Protein AF-A0A2E9IXB0-F1 (afdb_monomer)

Mean predicted aligned error: 8.77 Å

Structure (mmCIF, N/CA/C/O backbone):
data_AF-A0A2E9IXB0-F1
#
_entry.id   AF-A0A2E9IXB0-F1
#
loop_
_atom_site.group_PDB
_atom_site.id
_atom_site.type_symbol
_atom_site.label_atom_id
_atom_site.label_alt_id
_atom_site.label_comp_id
_atom_site.label_asym_id
_atom_site.label_entity_id
_atom_site.label_seq_id
_atom_site.pdbx_PDB_ins_code
_atom_site.Cartn_x
_atom_site.Cartn_y
_atom_site.Cartn_z
_atom_site.occupancy
_atom_site.B_iso_or_equiv
_atom_site.auth_seq_id
_atom_site.auth_comp_id
_atom_site.auth_asym_id
_atom_site.auth_atom_id
_atom_site.pdbx_PDB_model_num
ATOM 1 N N . MET A 1 1 ? -31.579 -1.731 18.930 1.00 52.66 1 MET A N 1
ATOM 2 C CA . MET A 1 1 ? -30.155 -1.972 19.254 1.00 52.66 1 MET A CA 1
ATOM 3 C C . MET A 1 1 ? -29.572 -3.039 18.331 1.00 52.66 1 MET A C 1
ATOM 5 O O . MET A 1 1 ? -28.476 -2.823 17.855 1.00 52.66 1 MET A O 1
ATOM 9 N N . SER A 1 2 ? -30.308 -4.107 17.981 1.00 57.62 2 SER A N 1
ATOM 10 C CA . SER A 1 2 ? -29.939 -5.050 16.902 1.00 57.62 2 SER A CA 1
ATOM 11 C C . SER A 1 2 ? -29.799 -4.387 15.524 1.00 57.62 2 SER A C 1
ATOM 13 O O . SER A 1 2 ? -28.812 -4.615 14.837 1.00 57.62 2 SER A O 1
ATOM 15 N N . ASP A 1 3 ? -30.737 -3.506 15.159 1.00 60.19 3 ASP A N 1
ATOM 16 C CA . ASP A 1 3 ? -30.838 -2.968 13.790 1.00 60.19 3 ASP A CA 1
ATOM 17 C C . ASP A 1 3 ? -29.665 -2.054 13.394 1.00 60.19 3 ASP A C 1
ATOM 19 O O . ASP A 1 3 ? -29.341 -1.918 12.216 1.00 60.19 3 ASP A O 1
ATOM 23 N N . THR A 1 4 ? -28.997 -1.427 14.369 1.00 62.12 4 THR A N 1
ATOM 24 C CA . THR A 1 4 ? -27.777 -0.649 14.118 1.00 62.12 4 THR A CA 1
ATOM 25 C C . THR A 1 4 ? -26.569 -1.560 13.924 1.00 62.12 4 THR A C 1
ATOM 27 O O . THR A 1 4 ? -25.752 -1.285 13.059 1.00 62.12 4 THR A O 1
ATOM 30 N N . PHE A 1 5 ? -26.458 -2.668 14.661 1.00 61.31 5 PHE A N 1
ATOM 31 C CA . PHE A 1 5 ? -25.356 -3.619 14.487 1.00 61.31 5 PHE A CA 1
ATOM 32 C C . PHE A 1 5 ? -25.424 -4.355 13.143 1.00 61.31 5 PHE A C 1
ATOM 34 O O . PHE A 1 5 ? -24.403 -4.446 12.469 1.00 61.31 5 PHE A O 1
ATOM 41 N N . GLU A 1 6 ? -26.609 -4.792 12.702 1.00 61.19 6 GLU A N 1
ATOM 42 C CA . GLU A 1 6 ? -26.777 -5.431 11.383 1.00 61.19 6 GLU A CA 1
ATOM 43 C C . GLU A 1 6 ? -26.435 -4.475 10.225 1.00 61.19 6 GLU A C 1
ATOM 45 O O . GLU A 1 6 ? -25.816 -4.872 9.231 1.00 61.19 6 GLU A O 1
ATOM 50 N N . SER A 1 7 ? -26.766 -3.182 10.355 1.00 62.91 7 SER A N 1
ATOM 51 C 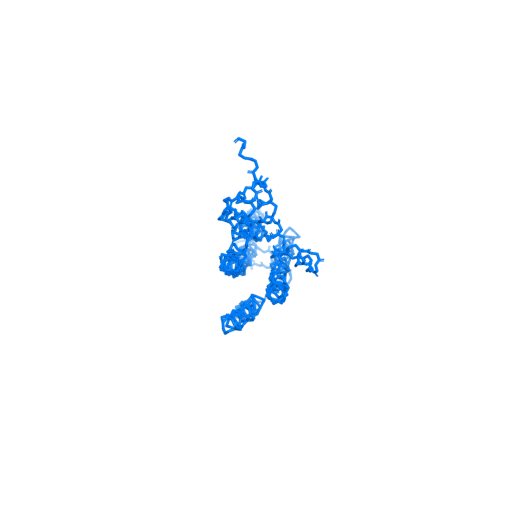CA . SER A 1 7 ? -26.379 -2.185 9.351 1.00 62.91 7 SER A CA 1
ATOM 52 C C . SER A 1 7 ? -24.861 -1.956 9.326 1.00 62.91 7 SER A C 1
ATOM 54 O O . SER A 1 7 ? -24.279 -1.844 8.242 1.00 62.91 7 SER A O 1
ATOM 56 N N . PHE A 1 8 ? -24.188 -1.995 10.480 1.00 63.00 8 PHE A N 1
ATOM 57 C CA . PHE A 1 8 ? -22.726 -1.923 10.558 1.00 63.00 8 PHE A CA 1
ATOM 58 C C . PHE A 1 8 ? -22.032 -3.165 9.995 1.00 63.00 8 PHE A C 1
ATOM 60 O O . PHE A 1 8 ? -21.060 -3.012 9.256 1.00 63.00 8 PHE A O 1
ATOM 67 N N . GLU A 1 9 ? -22.535 -4.370 10.272 1.00 62.41 9 GLU A N 1
ATOM 68 C CA . GLU A 1 9 ? -22.007 -5.621 9.711 1.00 62.41 9 GLU A CA 1
ATOM 69 C C . GLU A 1 9 ? -22.047 -5.597 8.180 1.00 62.41 9 GLU A C 1
ATOM 71 O O . GLU A 1 9 ? -21.017 -5.793 7.529 1.00 62.41 9 GLU A O 1
ATOM 76 N N . SER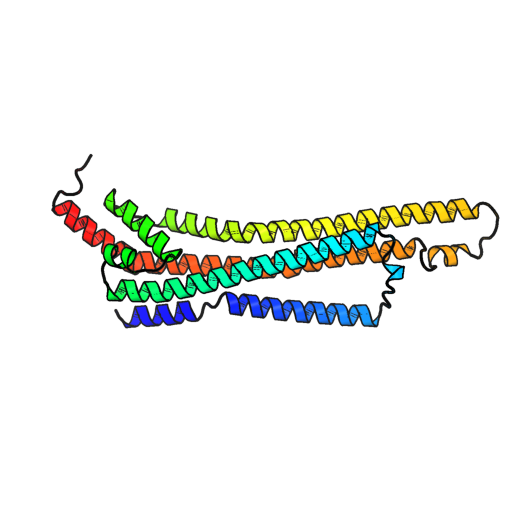 A 1 10 ? -23.197 -5.233 7.602 1.00 61.38 10 SER A N 1
ATOM 77 C CA . SER A 1 10 ? -23.336 -5.104 6.146 1.00 61.38 10 SER A CA 1
ATOM 78 C C . SER A 1 10 ? -22.401 -4.038 5.554 1.00 61.38 10 SER A C 1
ATOM 80 O O . SER A 1 10 ? -21.867 -4.200 4.452 1.00 61.38 10 SER A O 1
ATOM 82 N N . THR A 1 11 ? -22.136 -2.964 6.305 1.00 63.75 11 THR A N 1
ATOM 83 C CA . THR A 1 11 ? -21.230 -1.892 5.885 1.00 63.75 11 THR A CA 1
ATOM 84 C C . THR A 1 11 ? -19.775 -2.364 5.911 1.00 63.75 11 THR A C 1
ATOM 86 O O . THR A 1 11 ? -19.069 -2.164 4.922 1.00 63.75 11 THR A O 1
ATOM 89 N N . PHE A 1 12 ? -19.341 -3.057 6.968 1.00 64.12 12 PHE A N 1
ATOM 90 C CA . PHE A 1 12 ? -17.995 -3.631 7.087 1.00 64.12 12 PHE A CA 1
ATOM 91 C C . PHE A 1 12 ? -17.725 -4.686 6.004 1.00 64.12 12 PHE A C 1
ATOM 93 O O . PHE A 1 12 ? -16.679 -4.659 5.356 1.00 64.12 12 PHE A O 1
ATOM 100 N N . GLU A 1 13 ? -18.698 -5.558 5.734 1.00 61.16 13 GLU A N 1
ATOM 101 C CA . GLU A 1 13 ? -18.590 -6.620 4.727 1.00 61.16 13 GLU A CA 1
ATOM 102 C C . GLU A 1 13 ? -18.581 -6.067 3.286 1.00 61.16 13 GLU A C 1
ATOM 104 O O . GLU A 1 13 ? -17.907 -6.595 2.395 1.00 61.16 13 GLU A O 1
ATOM 109 N N . SER A 1 14 ? -19.243 -4.927 3.048 1.00 64.75 14 SER A N 1
ATOM 110 C CA . SER A 1 14 ? -19.174 -4.215 1.762 1.00 64.75 14 SER A CA 1
ATOM 111 C C . SER A 1 14 ? -17.797 -3.580 1.488 1.00 64.75 14 SER A C 1
ATOM 113 O O . SER A 1 14 ? -17.443 -3.297 0.334 1.00 64.75 14 SER A O 1
ATOM 115 N N . ILE A 1 15 ? -16.975 -3.387 2.526 1.00 63.53 15 ILE A N 1
ATOM 116 C CA . ILE A 1 15 ? -15.634 -2.794 2.450 1.00 63.53 15 ILE A CA 1
ATOM 117 C C . ILE A 1 15 ? -14.604 -3.901 2.195 1.00 63.53 15 ILE A C 1
ATOM 119 O O . ILE A 1 15 ? -13.623 -4.051 2.911 1.00 63.53 15 ILE A O 1
ATOM 123 N N . SER A 1 16 ? -14.769 -4.652 1.103 1.00 70.69 16 SER A N 1
ATOM 124 C CA . SER A 1 16 ? -13.681 -5.521 0.639 1.00 70.69 16 SER A CA 1
ATOM 125 C C . SER A 1 16 ? -12.594 -4.671 -0.024 1.00 70.69 16 SER A C 1
ATOM 127 O O . SER A 1 16 ? -12.599 -4.402 -1.237 1.00 70.69 16 SER A O 1
ATOM 129 N N . GLY A 1 17 ? -11.664 -4.181 0.798 1.00 79.44 17 GLY A N 1
ATOM 130 C CA . GLY A 1 17 ? -10.497 -3.427 0.354 1.00 79.44 17 GLY A CA 1
ATOM 131 C C . GLY A 1 17 ? -9.696 -4.206 -0.689 1.00 79.44 17 GLY A C 1
ATOM 132 O O . GLY A 1 17 ? -9.237 -3.628 -1.682 1.00 79.44 17 GLY A O 1
ATOM 133 N N . TYR A 1 18 ? -9.653 -5.532 -0.537 1.00 87.38 18 TYR A N 1
ATOM 134 C CA . TYR A 1 18 ? -9.049 -6.448 -1.493 1.00 87.38 18 TYR A CA 1
ATOM 135 C C . TYR A 1 18 ? -9.730 -6.418 -2.867 1.00 87.38 18 TYR A C 1
ATOM 137 O O . TYR A 1 18 ? -9.052 -6.338 -3.892 1.00 87.38 18 TYR A O 1
ATOM 145 N N . LYS A 1 19 ? -11.069 -6.439 -2.929 1.00 88.06 19 LYS A N 1
ATOM 146 C CA . LYS A 1 19 ? -11.804 -6.447 -4.207 1.00 88.06 19 LYS A CA 1
ATOM 147 C C . LYS A 1 19 ? -11.558 -5.161 -4.990 1.00 88.06 19 LYS A C 1
ATOM 149 O O . LYS A 1 19 ? -11.352 -5.215 -6.201 1.00 88.06 19 LYS A O 1
ATOM 154 N N . ARG A 1 20 ? -11.528 -4.013 -4.303 1.00 88.50 20 ARG A N 1
ATOM 155 C CA . ARG A 1 20 ? -11.181 -2.721 -4.918 1.00 88.50 20 ARG A CA 1
ATOM 156 C C . ARG A 1 20 ? -9.747 -2.704 -5.430 1.00 88.50 20 ARG A C 1
ATOM 158 O O . ARG A 1 20 ? -9.536 -2.323 -6.579 1.00 88.50 20 ARG A O 1
ATOM 165 N N . TRP A 1 21 ? -8.790 -3.147 -4.616 1.00 93.31 21 TRP A N 1
ATOM 166 C CA . TRP A 1 21 ? -7.389 -3.249 -5.027 1.00 93.31 21 TRP A CA 1
ATOM 167 C C . TRP A 1 21 ? -7.235 -4.160 -6.253 1.00 93.31 21 TRP A C 1
ATOM 169 O O . TRP A 1 21 ? -6.636 -3.761 -7.248 1.00 93.31 21 TRP A O 1
ATOM 179 N N . ARG A 1 22 ? -7.872 -5.338 -6.237 1.00 93.75 22 ARG A N 1
ATOM 180 C CA . ARG A 1 22 ? -7.850 -6.308 -7.339 1.00 93.75 22 ARG A CA 1
ATOM 181 C C . ARG A 1 22 ? -8.449 -5.734 -8.618 1.00 93.75 22 ARG A C 1
ATOM 183 O O . ARG A 1 22 ? -7.874 -5.912 -9.685 1.00 93.75 22 ARG A O 1
ATOM 190 N N . ASN A 1 23 ? -9.582 -5.040 -8.526 1.00 93.00 23 ASN A N 1
ATOM 191 C CA . ASN A 1 23 ? -10.208 -4.411 -9.688 1.00 93.00 23 ASN A CA 1
ATOM 192 C C . ASN 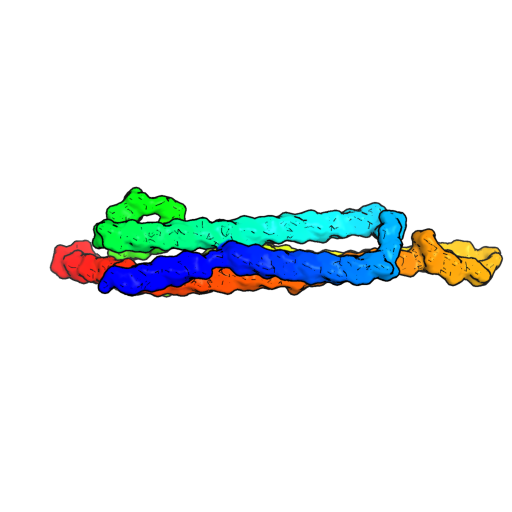A 1 23 ? -9.292 -3.347 -10.306 1.00 93.00 23 ASN A C 1
ATOM 194 O O . ASN A 1 23 ? -9.138 -3.318 -11.523 1.00 93.00 23 ASN A O 1
ATOM 198 N N . TRP A 1 24 ? -8.644 -2.514 -9.488 1.00 94.06 24 TRP A N 1
ATOM 199 C CA . TRP A 1 24 ? -7.658 -1.550 -9.981 1.00 94.06 24 TRP A CA 1
ATOM 200 C C . TRP A 1 24 ? -6.439 -2.231 -10.600 1.00 94.06 24 TRP A C 1
ATOM 202 O O . TRP A 1 24 ? -6.016 -1.836 -11.681 1.00 94.06 24 TRP A O 1
ATOM 212 N N . PHE A 1 25 ? -5.919 -3.287 -9.974 1.00 94.31 25 PHE A N 1
ATOM 213 C CA . PHE A 1 25 ? -4.806 -4.062 -10.514 1.00 94.31 25 PHE A CA 1
ATOM 214 C C . PHE A 1 25 ? -5.131 -4.684 -11.880 1.00 94.31 25 PHE A C 1
ATOM 216 O O . PHE A 1 25 ? -4.323 -4.585 -12.802 1.00 94.31 25 PHE A O 1
ATOM 223 N N . ILE A 1 26 ? -6.322 -5.271 -12.042 1.00 94.62 26 ILE A N 1
ATOM 224 C CA . ILE A 1 26 ? -6.779 -5.835 -13.321 1.00 94.62 26 ILE A CA 1
ATOM 225 C C . ILE A 1 26 ? -6.923 -4.728 -14.367 1.00 94.62 26 ILE A C 1
ATOM 227 O O . ILE A 1 26 ? -6.377 -4.859 -15.458 1.00 94.62 26 ILE A O 1
ATOM 231 N N . THR A 1 27 ? -7.600 -3.624 -14.036 1.00 94.88 27 THR A N 1
ATOM 232 C CA . THR A 1 27 ? -7.775 -2.487 -14.953 1.00 94.88 27 THR A CA 1
ATOM 233 C C . THR A 1 27 ? -6.430 -1.941 -15.426 1.00 94.88 27 THR A C 1
ATOM 235 O O . THR A 1 27 ? -6.233 -1.746 -16.622 1.00 94.88 27 THR A O 1
ATOM 238 N N . LEU A 1 28 ? -5.475 -1.753 -14.511 1.00 94.19 28 LEU A N 1
ATOM 239 C CA . LEU A 1 28 ? -4.130 -1.289 -14.847 1.00 94.19 28 LEU A CA 1
ATOM 240 C C . LEU A 1 28 ? -3.369 -2.309 -15.691 1.00 94.19 28 LEU A C 1
ATOM 242 O O . LEU A 1 28 ? -2.756 -1.925 -16.678 1.00 94.19 28 LEU A O 1
ATOM 246 N N . SER A 1 29 ? -3.461 -3.598 -15.365 1.00 92.19 29 SER A N 1
ATOM 247 C CA . SER A 1 29 ? -2.816 -4.659 -16.145 1.00 92.19 29 SER A CA 1
ATOM 248 C C . SER A 1 29 ? -3.354 -4.719 -17.574 1.00 92.19 29 SER A C 1
ATOM 250 O O . SER A 1 29 ? -2.574 -4.855 -18.510 1.00 92.19 29 SER A O 1
ATOM 252 N N . VAL A 1 30 ? -4.669 -4.559 -17.763 1.00 94.25 30 VAL A N 1
ATOM 253 C CA . VAL A 1 30 ? -5.298 -4.501 -19.092 1.00 94.25 30 VAL A CA 1
ATOM 254 C C . VAL A 1 30 ? -4.840 -3.261 -19.856 1.00 94.25 30 VAL A C 1
ATOM 256 O O . VAL A 1 30 ? -4.462 -3.378 -21.017 1.00 94.25 30 VAL A O 1
ATOM 259 N N . ILE A 1 31 ? -4.816 -2.087 -19.218 1.00 93.00 31 ILE A N 1
ATOM 260 C CA . ILE A 1 31 ? -4.331 -0.850 -19.849 1.00 93.00 31 ILE A CA 1
ATOM 261 C C . ILE A 1 31 ? -2.863 -0.998 -20.260 1.00 93.00 31 ILE A C 1
ATOM 263 O O . ILE A 1 31 ? -2.515 -0.698 -21.399 1.00 93.00 31 ILE A O 1
ATOM 267 N N . THR A 1 32 ? -2.005 -1.501 -19.370 1.00 89.56 32 THR A N 1
ATOM 268 C CA . THR A 1 32 ? -0.591 -1.750 -19.666 1.00 89.56 32 THR A CA 1
ATOM 269 C C . THR A 1 32 ? -0.427 -2.761 -20.793 1.00 89.56 32 THR A C 1
ATOM 271 O O . THR A 1 32 ? 0.372 -2.525 -21.692 1.00 89.56 32 THR A O 1
ATOM 274 N N . PHE A 1 33 ? -1.207 -3.843 -20.798 1.00 90.19 33 PHE A N 1
ATOM 275 C CA . PHE A 1 33 ? -1.181 -4.837 -21.867 1.00 90.19 33 PHE A CA 1
ATOM 276 C C . PHE A 1 33 ? -1.597 -4.240 -23.217 1.00 90.19 33 PHE A C 1
ATOM 278 O O . PHE A 1 33 ? -0.917 -4.468 -24.211 1.00 90.19 33 PHE A O 1
ATOM 285 N N . LEU A 1 34 ? -2.657 -3.427 -23.258 1.00 89.75 34 LEU A N 1
ATOM 286 C CA . LEU A 1 34 ? -3.102 -2.744 -24.478 1.00 89.75 34 LEU A CA 1
ATOM 287 C C . LEU A 1 34 ? -2.068 -1.735 -24.990 1.00 89.75 34 LEU A C 1
ATOM 289 O O . LEU A 1 34 ? -1.805 -1.693 -26.191 1.00 89.75 34 LEU A O 1
ATOM 293 N N . LEU A 1 35 ? -1.453 -0.958 -24.092 1.00 86.12 35 LEU A N 1
ATOM 294 C CA . LEU A 1 35 ? -0.355 -0.053 -24.444 1.00 86.12 35 LEU A CA 1
ATOM 295 C C . LEU A 1 35 ? 0.828 -0.827 -25.027 1.00 86.12 35 LEU A C 1
ATOM 297 O O . LEU A 1 35 ? 1.378 -0.431 -26.052 1.00 86.12 35 LEU A O 1
ATOM 301 N N . PHE A 1 36 ? 1.191 -1.947 -24.404 1.00 82.50 36 PHE A N 1
ATOM 302 C CA . PHE A 1 36 ? 2.291 -2.784 -24.863 1.00 82.50 36 PHE A CA 1
ATOM 303 C C . PHE A 1 36 ? 1.986 -3.420 -26.219 1.00 82.50 36 PHE A C 1
ATOM 305 O O . PHE A 1 36 ? 2.844 -3.409 -27.086 1.00 82.50 36 PHE A O 1
ATOM 312 N N . LEU A 1 37 ? 0.758 -3.899 -26.441 1.00 84.12 37 LEU A N 1
ATOM 313 C CA . LEU A 1 37 ? 0.321 -4.486 -27.711 1.00 84.12 37 LEU A CA 1
ATOM 314 C C . LEU A 1 37 ? 0.339 -3.447 -28.843 1.00 84.12 37 LEU A C 1
ATOM 316 O O . LEU A 1 37 ? 0.820 -3.738 -29.936 1.00 84.12 37 LEU A O 1
ATOM 320 N N . GLY A 1 38 ? -0.105 -2.216 -28.563 1.00 80.19 38 GLY A N 1
ATOM 321 C CA . GLY A 1 38 ? -0.002 -1.095 -29.498 1.00 80.19 38 GLY A CA 1
ATOM 322 C C . GLY A 1 38 ? 1.449 -0.761 -29.852 1.00 80.19 38 GLY A C 1
ATOM 323 O O . GLY A 1 38 ? 1.784 -0.690 -31.031 1.00 80.19 38 GLY A O 1
ATOM 324 N N . LEU A 1 39 ? 2.324 -0.638 -28.850 1.00 72.69 39 LEU A N 1
ATOM 325 C CA . LEU A 1 39 ? 3.747 -0.344 -29.058 1.00 72.69 39 LEU A CA 1
ATOM 326 C C . LEU A 1 39 ? 4.500 -1.492 -29.754 1.00 72.69 39 LEU A C 1
ATOM 328 O O . LEU A 1 39 ? 5.325 -1.241 -30.627 1.00 72.69 39 LEU A O 1
ATOM 332 N N . PHE A 1 40 ? 4.195 -2.751 -29.428 1.00 66.62 40 PHE A N 1
ATOM 333 C CA . PHE A 1 40 ? 4.826 -3.925 -30.047 1.00 66.62 40 PHE A CA 1
ATOM 334 C C . PHE A 1 40 ? 4.383 -4.148 -31.487 1.00 66.62 40 PHE A C 1
ATOM 336 O O . PHE A 1 40 ? 5.151 -4.686 -32.278 1.00 66.62 40 PHE A O 1
ATOM 343 N N . SER A 1 41 ? 3.175 -3.718 -31.860 1.00 66.31 41 SER A N 1
ATOM 344 C CA . SER A 1 41 ? 2.739 -3.797 -33.257 1.00 66.31 41 SER A CA 1
ATOM 345 C C . SER A 1 41 ? 3.595 -2.934 -34.196 1.00 66.31 41 SER A C 1
ATOM 347 O O . SER A 1 41 ? 3.689 -3.242 -35.381 1.00 66.31 41 SER A O 1
ATOM 349 N N . SER A 1 42 ? 4.252 -1.892 -33.669 1.00 60.69 42 SER A N 1
ATOM 350 C CA . SER A 1 42 ? 5.126 -0.997 -34.433 1.00 60.69 42 SER A CA 1
ATOM 351 C C . SER A 1 42 ? 6.623 -1.204 -34.185 1.00 60.69 42 SER A C 1
ATOM 353 O O . SER A 1 42 ? 7.426 -0.650 -34.931 1.00 60.69 42 SER A O 1
ATOM 355 N N . VAL A 1 43 ? 7.016 -1.962 -33.155 1.00 58.94 43 VAL A N 1
ATOM 356 C CA . VAL A 1 43 ? 8.421 -2.114 -32.747 1.00 58.94 43 VAL A CA 1
ATOM 357 C C . VAL A 1 43 ? 8.810 -3.589 -32.703 1.00 58.94 43 VAL A C 1
ATOM 359 O O . VAL A 1 43 ? 8.410 -4.331 -31.807 1.00 58.94 43 VAL A O 1
ATOM 362 N N . THR A 1 44 ? 9.663 -4.006 -33.635 1.00 56.66 44 THR A N 1
ATOM 363 C CA . THR A 1 44 ? 10.364 -5.292 -33.573 1.00 56.66 44 THR A CA 1
ATOM 364 C C . THR A 1 44 ? 11.499 -5.173 -32.552 1.00 56.66 44 THR A C 1
ATOM 366 O O . THR A 1 44 ? 12.623 -4.838 -32.907 1.00 56.66 44 THR A O 1
ATOM 369 N N . ILE A 1 45 ? 11.215 -5.379 -31.262 1.00 56.12 45 ILE A N 1
ATOM 370 C CA . ILE A 1 45 ? 12.272 -5.418 -30.238 1.00 56.12 45 ILE A CA 1
ATOM 371 C C . ILE A 1 45 ? 13.058 -6.716 -30.436 1.00 56.12 45 ILE A C 1
ATOM 373 O O . ILE A 1 45 ? 12.629 -7.783 -29.992 1.00 56.12 45 ILE A O 1
ATOM 377 N N . THR A 1 46 ? 14.191 -6.653 -31.132 1.00 52.72 46 THR A N 1
ATOM 378 C CA . THR A 1 46 ? 15.156 -7.753 -31.128 1.00 52.72 46 THR A CA 1
ATOM 379 C C . THR A 1 46 ? 15.913 -7.717 -29.802 1.00 52.72 46 THR A C 1
ATOM 381 O O . THR A 1 46 ? 16.224 -6.654 -29.272 1.00 52.72 46 THR A O 1
ATOM 384 N N . LEU A 1 47 ? 16.212 -8.884 -29.221 1.00 52.44 47 LEU A N 1
ATOM 385 C CA . LEU A 1 47 ? 16.983 -8.960 -27.969 1.00 52.44 47 LEU A CA 1
ATOM 386 C C . LEU A 1 47 ? 18.370 -8.294 -28.110 1.00 52.44 47 LEU A C 1
ATOM 388 O O . LEU A 1 47 ? 18.953 -7.860 -27.122 1.00 52.44 47 LEU A O 1
ATOM 392 N N . GLU A 1 48 ? 18.861 -8.193 -29.348 1.00 52.84 48 GLU A N 1
ATOM 393 C CA . GLU A 1 48 ? 20.100 -7.522 -29.746 1.00 52.84 48 GLU A CA 1
ATOM 394 C C . GLU A 1 48 ? 19.996 -5.985 -29.692 1.00 52.84 48 GLU A C 1
ATOM 396 O O . GLU A 1 48 ? 20.996 -5.319 -29.432 1.00 52.84 48 GLU A O 1
ATOM 401 N N . SER A 1 49 ? 18.793 -5.404 -29.826 1.00 53.34 49 SER A N 1
ATOM 402 C CA . SER A 1 49 ? 18.575 -3.950 -29.754 1.00 53.34 49 SER A CA 1
ATOM 403 C C . SER A 1 49 ? 18.531 -3.399 -28.323 1.00 53.34 49 SER A C 1
ATOM 405 O O . SER A 1 49 ? 18.489 -2.185 -28.131 1.00 53.34 49 SER A O 1
ATOM 407 N N . LEU A 1 50 ? 18.511 -4.261 -27.299 1.00 55.88 50 LEU A N 1
ATOM 408 C CA . LEU A 1 50 ? 18.430 -3.855 -25.887 1.00 55.88 50 LEU A CA 1
ATOM 409 C C . LEU A 1 50 ? 19.761 -3.332 -25.316 1.00 55.88 50 LEU A C 1
ATOM 411 O O . LEU A 1 50 ? 19.822 -2.979 -24.137 1.00 55.88 50 LEU A O 1
ATOM 415 N N . GLY A 1 51 ? 20.795 -3.209 -26.151 1.00 58.38 51 GLY A N 1
ATOM 416 C CA . GLY A 1 51 ? 22.094 -2.661 -25.774 1.00 58.38 51 GLY A CA 1
ATOM 417 C C . GLY A 1 51 ? 22.922 -3.615 -24.909 1.00 58.38 51 GLY A C 1
ATOM 418 O O . GLY A 1 51 ? 22.494 -4.709 -24.539 1.00 58.38 51 GLY A O 1
ATOM 419 N N . GLY A 1 52 ? 24.155 -3.204 -24.600 1.00 64.19 52 GLY A N 1
ATOM 420 C CA . GLY A 1 52 ? 25.110 -4.011 -23.835 1.00 64.19 52 GLY A CA 1
ATOM 421 C C . GLY A 1 52 ? 24.601 -4.464 -22.456 1.00 64.19 52 GLY A C 1
ATOM 422 O O . GLY A 1 52 ? 23.616 -3.955 -21.921 1.00 64.19 52 GLY A O 1
ATOM 423 N N . ALA A 1 53 ? 25.323 -5.403 -21.833 1.00 70.06 53 ALA A N 1
ATOM 424 C CA . ALA A 1 53 ? 24.949 -6.053 -20.566 1.00 70.06 53 ALA A CA 1
ATOM 425 C C . ALA A 1 53 ? 24.550 -5.090 -19.420 1.00 70.06 53 ALA A C 1
ATOM 427 O O . ALA A 1 53 ? 23.770 -5.459 -18.541 1.00 70.06 53 ALA A O 1
ATOM 428 N N . SER A 1 54 ? 25.048 -3.849 -19.434 1.00 70.56 54 SER A N 1
ATOM 429 C CA . SER A 1 54 ? 24.690 -2.798 -18.476 1.00 70.56 54 SER A CA 1
ATOM 430 C C . SER A 1 54 ? 23.220 -2.376 -18.564 1.00 70.56 54 SER A C 1
ATOM 432 O O . SER A 1 54 ? 22.573 -2.215 -17.532 1.00 70.56 54 SER A O 1
ATOM 434 N N . VAL A 1 55 ? 22.660 -2.243 -19.764 1.00 72.75 55 VAL A N 1
ATOM 435 C CA . VAL A 1 55 ? 21.276 -1.792 -19.970 1.00 72.75 55 VAL A CA 1
ATOM 436 C C . VAL A 1 55 ? 20.286 -2.882 -19.550 1.00 72.75 55 VAL A C 1
ATOM 438 O O . VAL A 1 55 ? 19.338 -2.618 -18.808 1.00 72.75 55 VAL A O 1
ATOM 441 N N . ILE A 1 56 ? 20.570 -4.134 -19.919 1.00 80.00 56 ILE A N 1
ATOM 442 C CA . ILE A 1 56 ? 19.787 -5.311 -19.507 1.00 80.00 56 ILE A CA 1
ATOM 443 C C . ILE A 1 56 ? 19.707 -5.404 -17.976 1.00 80.00 56 ILE A C 1
ATOM 445 O O . ILE A 1 56 ? 18.646 -5.704 -17.424 1.00 80.00 56 ILE A O 1
ATOM 449 N N . SER A 1 57 ? 20.802 -5.091 -17.274 1.00 83.69 57 SER A N 1
ATOM 450 C CA . SER A 1 57 ? 20.824 -5.110 -15.809 1.00 83.69 57 SER A CA 1
ATOM 451 C C . SER A 1 57 ? 19.847 -4.104 -15.183 1.00 83.69 57 SER A C 1
ATOM 453 O O . SER A 1 57 ? 19.171 -4.437 -14.211 1.00 83.69 57 SER A O 1
ATOM 455 N N . ILE A 1 58 ? 19.696 -2.909 -15.768 1.00 84.56 58 ILE A N 1
ATOM 456 C CA . ILE A 1 58 ? 18.789 -1.866 -15.264 1.00 84.56 58 ILE A CA 1
ATOM 457 C C . ILE A 1 58 ? 17.333 -2.286 -15.461 1.00 84.56 58 ILE A C 1
ATOM 459 O O . ILE A 1 58 ? 16.530 -2.162 -14.536 1.00 84.56 58 ILE A O 1
ATOM 463 N N . TYR A 1 59 ? 16.997 -2.844 -16.627 1.00 86.50 59 TYR A N 1
ATOM 464 C CA . TYR A 1 59 ? 15.660 -3.386 -16.873 1.00 86.50 59 TYR A CA 1
ATOM 465 C C . TYR A 1 59 ? 15.296 -4.485 -15.885 1.00 86.50 59 TYR A C 1
ATOM 467 O O . TYR A 1 59 ? 14.201 -4.467 -15.322 1.00 86.50 59 TYR A O 1
ATOM 475 N N . LEU A 1 60 ? 16.223 -5.412 -15.631 1.00 89.12 60 LEU A N 1
ATOM 476 C CA . LEU A 1 60 ? 16.017 -6.485 -14.666 1.00 89.12 60 LEU A CA 1
ATOM 477 C C . LEU A 1 60 ? 15.755 -5.906 -13.272 1.00 89.12 60 LEU A C 1
ATOM 479 O O . LEU A 1 60 ? 14.783 -6.295 -12.626 1.00 89.12 60 LEU A O 1
ATOM 483 N N . VAL A 1 61 ? 16.555 -4.931 -12.834 1.00 91.31 61 VAL A N 1
ATOM 484 C CA . VAL A 1 61 ? 16.363 -4.252 -11.543 1.00 91.31 61 VAL A CA 1
ATOM 485 C C . VAL A 1 61 ? 14.990 -3.579 -11.463 1.00 91.31 61 VAL A C 1
ATOM 487 O O . VAL A 1 61 ? 14.285 -3.772 -10.473 1.00 91.31 61 VAL A O 1
ATOM 490 N N . ILE A 1 62 ? 14.573 -2.839 -12.496 1.00 91.44 62 ILE A N 1
ATOM 491 C CA . ILE A 1 62 ? 13.259 -2.176 -12.537 1.00 91.44 62 ILE A CA 1
ATOM 492 C C . ILE A 1 62 ? 12.130 -3.205 -12.455 1.00 91.44 62 ILE A C 1
ATOM 494 O O . ILE A 1 62 ? 11.205 -3.029 -11.662 1.00 91.44 62 ILE A O 1
ATOM 498 N N . ILE A 1 63 ? 12.201 -4.289 -13.230 1.00 91.50 63 ILE A N 1
ATOM 499 C CA . ILE A 1 63 ? 11.171 -5.334 -13.253 1.00 91.50 63 ILE A CA 1
ATOM 500 C C . ILE A 1 63 ? 11.096 -6.043 -11.899 1.00 91.50 63 ILE A C 1
ATOM 502 O O . ILE A 1 63 ? 10.009 -6.164 -11.337 1.00 91.50 63 ILE A O 1
ATOM 506 N N . VAL A 1 64 ? 12.231 -6.464 -11.337 1.00 94.88 64 VAL A N 1
ATOM 507 C CA . VAL A 1 64 ? 12.277 -7.154 -10.039 1.00 94.88 64 VAL A CA 1
ATOM 508 C C . VAL A 1 64 ? 11.740 -6.259 -8.925 1.00 94.88 64 VAL A C 1
ATOM 510 O O . VAL A 1 64 ? 10.896 -6.703 -8.145 1.00 94.88 64 VAL A O 1
ATOM 513 N N . LEU A 1 65 ? 12.157 -4.990 -8.872 1.00 95.19 65 LEU A N 1
ATOM 514 C CA . LEU A 1 65 ? 11.637 -4.035 -7.892 1.00 95.19 65 LEU A CA 1
ATOM 515 C C . LEU A 1 65 ? 10.139 -3.786 -8.080 1.00 95.19 65 LEU A C 1
ATOM 517 O O . LEU A 1 65 ? 9.403 -3.735 -7.094 1.00 95.19 65 LEU A O 1
ATOM 521 N N . SER A 1 66 ? 9.665 -3.684 -9.322 1.00 94.31 66 SER A N 1
ATOM 522 C CA . SER A 1 66 ? 8.242 -3.491 -9.627 1.00 94.31 66 SER A CA 1
ATOM 523 C C . SER A 1 66 ? 7.406 -4.688 -9.177 1.00 94.31 66 SER A C 1
ATOM 525 O O . SER A 1 66 ? 6.403 -4.517 -8.490 1.00 94.31 66 SER A O 1
ATOM 527 N N . VAL A 1 67 ? 7.841 -5.913 -9.476 1.00 95.31 67 VAL A N 1
ATOM 528 C CA . VAL A 1 67 ? 7.142 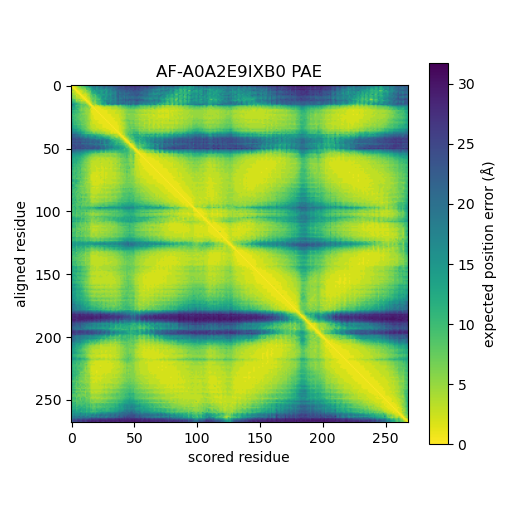-7.136 -9.052 1.00 95.31 67 VAL A CA 1
ATOM 529 C C . VAL A 1 67 ? 7.145 -7.273 -7.529 1.00 95.31 67 VAL A C 1
ATOM 531 O O . VAL A 1 67 ? 6.094 -7.523 -6.937 1.00 95.31 67 VAL A O 1
ATOM 534 N N . ALA A 1 68 ? 8.289 -7.055 -6.874 1.00 95.94 68 ALA A N 1
ATOM 535 C CA . ALA A 1 68 ? 8.403 -7.148 -5.419 1.00 95.94 68 ALA A CA 1
ATOM 536 C C . ALA A 1 68 ? 7.502 -6.132 -4.696 1.00 95.94 68 ALA A C 1
ATOM 538 O O . ALA A 1 68 ? 6.863 -6.451 -3.692 1.00 95.94 68 ALA A O 1
ATOM 539 N N . THR A 1 69 ? 7.411 -4.909 -5.217 1.00 95.12 69 THR A N 1
ATOM 540 C CA . THR A 1 69 ? 6.602 -3.837 -4.619 1.00 95.12 69 THR A CA 1
ATOM 541 C C . THR A 1 69 ? 5.114 -4.025 -4.880 1.00 95.12 69 THR A C 1
ATOM 543 O O . THR A 1 69 ? 4.319 -3.852 -3.958 1.00 95.12 69 THR A O 1
ATOM 546 N N . ILE A 1 70 ? 4.721 -4.484 -6.072 1.00 95.25 70 ILE A N 1
ATOM 547 C CA . ILE A 1 70 ? 3.339 -4.899 -6.352 1.00 95.25 70 ILE A CA 1
ATOM 548 C C . ILE A 1 70 ? 2.933 -6.029 -5.403 1.00 95.25 70 ILE A C 1
ATOM 550 O O . ILE A 1 70 ? 1.882 -5.945 -4.766 1.00 95.25 70 ILE A O 1
ATOM 554 N N . TYR A 1 71 ? 3.783 -7.043 -5.233 1.00 95.56 71 TYR A N 1
ATOM 555 C CA . TYR A 1 71 ? 3.530 -8.129 -4.289 1.00 95.56 71 TYR A CA 1
ATOM 556 C C . TYR A 1 71 ? 3.387 -7.619 -2.848 1.00 95.56 71 TYR A C 1
ATOM 558 O O . TYR A 1 71 ? 2.477 -8.032 -2.129 1.00 95.56 71 TYR A O 1
ATOM 566 N N . LYS A 1 72 ? 4.209 -6.649 -2.434 1.00 94.56 72 LYS A N 1
ATOM 567 C CA . LYS A 1 72 ? 4.061 -6.002 -1.126 1.00 94.56 72 LYS A CA 1
ATOM 568 C C . LYS A 1 72 ? 2.713 -5.285 -0.982 1.00 94.56 72 LYS A C 1
ATOM 570 O O . LYS A 1 72 ? 2.058 -5.444 0.046 1.00 94.56 72 LYS A O 1
ATOM 575 N N . THR A 1 73 ? 2.265 -4.546 -2.001 1.00 94.38 73 THR A N 1
ATOM 576 C CA . THR A 1 73 ? 0.941 -3.891 -1.974 1.00 94.38 73 THR A CA 1
ATOM 577 C C . THR A 1 73 ? -0.207 -4.902 -1.936 1.00 94.38 73 THR A C 1
ATOM 579 O O . THR A 1 73 ? -1.194 -4.679 -1.241 1.00 94.38 73 THR A O 1
ATOM 582 N N . TYR A 1 74 ? -0.057 -6.048 -2.607 1.00 94.88 74 TYR A N 1
ATOM 583 C CA . TYR A 1 74 ? -1.003 -7.159 -2.522 1.00 94.88 74 TYR A CA 1
ATOM 584 C C . TYR A 1 74 ? -1.099 -7.703 -1.092 1.00 94.88 74 TYR A C 1
ATOM 586 O O . TYR A 1 74 ? -2.199 -7.826 -0.557 1.00 94.88 74 TYR A O 1
ATOM 594 N N . GLN A 1 75 ? 0.042 -7.969 -0.446 1.00 94.62 75 GLN A N 1
ATOM 595 C CA . GLN A 1 75 ? 0.072 -8.426 0.946 1.00 94.62 75 GLN A CA 1
ATOM 596 C C . GLN A 1 75 ? -0.581 -7.422 1.901 1.00 94.62 75 GLN A C 1
ATOM 598 O O . GLN A 1 75 ? -1.250 -7.822 2.848 1.00 94.62 75 GLN A O 1
ATOM 603 N N . ASP A 1 76 ? -0.405 -6.123 1.663 1.00 93.06 76 ASP A N 1
ATOM 604 C CA . ASP A 1 76 ? -1.018 -5.080 2.487 1.00 93.06 76 ASP A CA 1
ATOM 605 C C . ASP A 1 76 ? -2.536 -5.003 2.288 1.00 93.06 76 ASP A C 1
ATOM 607 O O . ASP A 1 76 ? -3.271 -4.825 3.259 1.00 93.06 76 ASP A O 1
ATOM 611 N N . ALA A 1 77 ? -3.016 -5.208 1.059 1.00 93.12 77 ALA A N 1
ATOM 612 C CA . ALA A 1 77 ? -4.443 -5.292 0.767 1.00 93.12 77 ALA A CA 1
ATOM 613 C C . ALA A 1 77 ? -5.097 -6.536 1.395 1.00 93.12 77 ALA A C 1
ATOM 615 O O . ALA A 1 77 ? -6.183 -6.424 1.959 1.00 93.12 77 ALA A O 1
ATOM 616 N N . VAL A 1 78 ? -4.440 -7.701 1.323 1.00 92.50 78 VAL A N 1
ATOM 617 C CA . VAL A 1 78 ? -4.920 -8.949 1.948 1.00 92.50 78 VAL A CA 1
ATOM 618 C C . VAL A 1 78 ? -4.933 -8.827 3.469 1.00 92.50 78 VAL A C 1
ATOM 620 O O . VAL A 1 78 ? -5.941 -9.134 4.092 1.00 92.50 78 VAL A O 1
ATOM 623 N N . PHE A 1 79 ? -3.859 -8.305 4.061 1.00 93.25 79 PHE A N 1
ATOM 624 C CA . PHE A 1 79 ? -3.783 -8.082 5.503 1.00 93.25 79 PHE A CA 1
ATOM 625 C C . PHE A 1 79 ? -4.931 -7.204 6.013 1.00 93.25 79 PHE A C 1
ATOM 627 O O . PHE A 1 79 ? -5.559 -7.521 7.018 1.00 93.25 79 PHE A O 1
ATOM 634 N N . LEU A 1 80 ? -5.229 -6.104 5.315 1.00 92.19 80 LEU A N 1
ATOM 635 C CA . LEU A 1 80 ? -6.305 -5.207 5.729 1.00 92.19 80 LEU A CA 1
ATOM 636 C C . LEU A 1 80 ? -7.687 -5.865 5.598 1.00 92.19 80 LEU A C 1
ATOM 638 O O . LEU A 1 80 ? -8.563 -5.607 6.416 1.00 92.19 80 LEU A O 1
ATOM 642 N N . GLU A 1 81 ? -7.883 -6.723 4.596 1.00 91.06 81 GLU A N 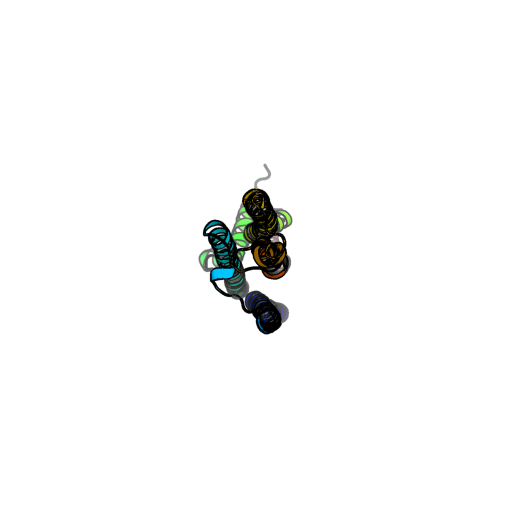1
ATOM 643 C CA . GLU A 1 81 ? -9.109 -7.511 4.425 1.00 91.06 81 GLU A CA 1
ATOM 644 C C . GLU A 1 81 ? -9.302 -8.519 5.566 1.00 91.06 81 GLU A C 1
ATOM 646 O O . GLU 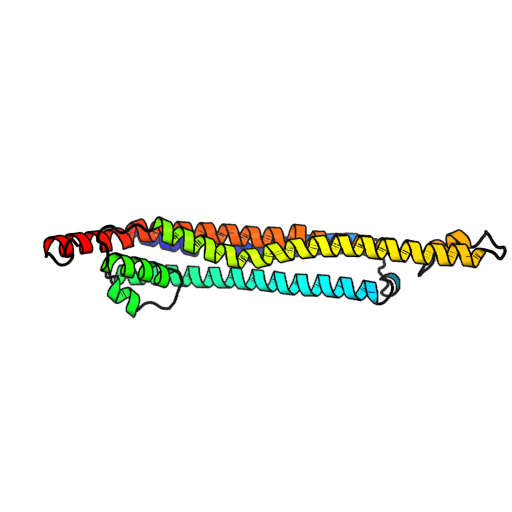A 1 81 ? 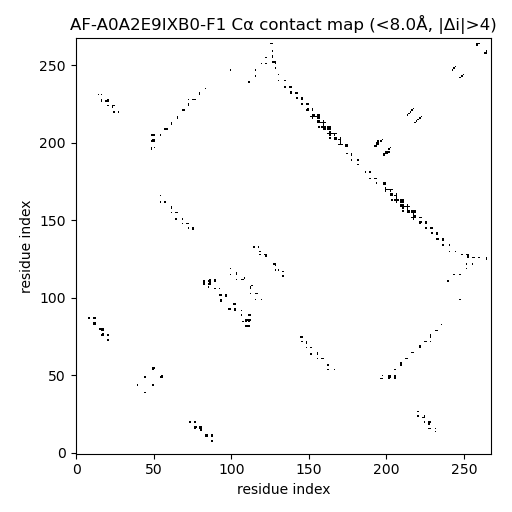-10.401 -8.637 6.105 1.00 91.06 81 GLU A O 1
ATOM 651 N N . GLU A 1 82 ? -8.242 -9.235 5.947 1.00 90.88 82 GLU A N 1
ATOM 652 C CA . GLU A 1 82 ? -8.261 -10.175 7.072 1.00 90.88 82 GLU A CA 1
ATOM 653 C C . GLU A 1 82 ? -8.581 -9.453 8.385 1.00 90.88 82 GLU A C 1
ATOM 655 O O . GLU A 1 82 ? -9.490 -9.865 9.102 1.00 90.88 82 GLU A O 1
ATOM 660 N N . GLU A 1 83 ? -7.926 -8.321 8.650 1.00 91.00 83 GLU A N 1
ATOM 661 C CA . GLU A 1 83 ? -8.213 -7.479 9.818 1.00 91.00 83 GLU A CA 1
ATOM 662 C C . GLU A 1 83 ? -9.651 -6.944 9.817 1.00 91.00 83 GLU A C 1
ATOM 664 O O . GLU A 1 83 ? -10.305 -6.915 10.857 1.00 91.00 83 GLU A O 1
ATOM 669 N N . THR A 1 84 ? -10.182 -6.580 8.648 1.00 88.50 84 THR A N 1
ATOM 670 C CA . THR A 1 84 ? -11.568 -6.105 8.503 1.00 88.50 84 THR A CA 1
ATOM 671 C C . THR A 1 84 ? -12.572 -7.209 8.854 1.00 88.50 84 THR A C 1
ATOM 673 O O . THR A 1 84 ? -13.536 -6.957 9.574 1.00 88.50 84 THR A O 1
ATOM 676 N N . LYS A 1 85 ? -12.322 -8.448 8.412 1.00 88.62 85 LYS A N 1
ATOM 677 C CA . LYS A 1 85 ? -13.162 -9.615 8.737 1.00 88.62 85 LYS A CA 1
ATOM 678 C C . LYS A 1 85 ? -13.065 -10.021 10.205 1.00 88.62 85 LYS A C 1
ATOM 680 O O . LYS A 1 85 ? -14.068 -10.382 10.814 1.00 88.62 85 LYS A O 1
ATOM 685 N N . LEU A 1 86 ? -11.869 -9.969 10.789 1.00 89.69 86 LEU A N 1
ATOM 686 C CA . LEU A 1 86 ? -11.696 -10.242 12.215 1.00 89.69 86 LEU A CA 1
ATOM 687 C C . LEU A 1 86 ? -12.414 -9.188 13.058 1.00 89.69 86 LEU A C 1
ATOM 689 O O . LEU A 1 86 ? -13.118 -9.545 13.998 1.00 89.69 86 LEU A O 1
ATOM 693 N N . ALA A 1 87 ? -12.302 -7.910 12.691 1.00 87.88 87 ALA A N 1
ATOM 694 C CA . ALA A 1 87 ? -13.007 -6.831 13.368 1.00 87.88 87 ALA A CA 1
ATOM 695 C C . ALA A 1 87 ? -14.531 -7.031 13.326 1.00 87.88 87 ALA A C 1
ATOM 697 O O . ALA A 1 87 ? -15.172 -6.906 14.364 1.00 87.88 87 ALA A O 1
ATOM 698 N N . SER A 1 88 ? -15.117 -7.419 12.185 1.00 85.94 88 SER A N 1
ATOM 699 C CA . SER A 1 88 ? -16.568 -7.654 12.106 1.00 85.94 88 SER A CA 1
ATOM 700 C C . SER A 1 88 ? -17.032 -8.800 13.013 1.00 85.94 88 SER A C 1
ATOM 702 O O . SER A 1 88 ? -18.019 -8.655 13.731 1.00 85.94 88 SER A O 1
ATOM 704 N N . VAL A 1 89 ? -16.293 -9.916 13.057 1.00 87.62 89 VAL A N 1
ATOM 705 C CA . VAL A 1 89 ? -16.595 -11.033 13.974 1.00 87.62 89 VAL A CA 1
ATOM 706 C C . VAL A 1 89 ? -16.460 -10.598 15.436 1.00 87.62 89 VAL A C 1
ATOM 708 O O . VAL A 1 89 ? -17.289 -10.942 16.276 1.00 87.62 89 VAL A O 1
ATOM 711 N N . GLN A 1 90 ? -15.438 -9.806 15.747 1.00 88.56 90 GLN A N 1
ATOM 712 C CA . GLN A 1 90 ? -15.174 -9.334 17.103 1.00 88.56 90 GLN A CA 1
ATOM 713 C C . GLN A 1 90 ? -16.195 -8.311 17.595 1.00 88.56 90 GLN A C 1
ATOM 715 O O . GLN A 1 90 ? -16.523 -8.307 18.777 1.00 88.56 90 GLN A O 1
ATOM 720 N N . VAL A 1 91 ? -16.740 -7.479 16.709 1.00 85.88 91 VAL A N 1
ATOM 721 C CA . VAL A 1 91 ? -17.859 -6.585 17.035 1.00 85.88 91 VAL A CA 1
ATOM 722 C C . VAL A 1 91 ? -19.072 -7.398 17.489 1.00 85.88 91 VAL A C 1
ATOM 724 O O . VAL A 1 91 ? -19.684 -7.070 18.506 1.00 85.88 91 VAL A O 1
ATOM 727 N N . ARG A 1 92 ? -19.374 -8.503 16.799 1.00 84.38 92 ARG A N 1
ATOM 728 C CA . ARG A 1 92 ? -20.450 -9.415 17.196 1.00 84.38 92 ARG A CA 1
ATOM 729 C C . ARG A 1 92 ? -20.174 -10.085 18.543 1.00 84.38 92 ARG A C 1
ATOM 731 O O . ARG A 1 92 ? -21.041 -10.066 19.411 1.00 84.38 92 ARG A O 1
ATOM 738 N N . GLN A 1 93 ? -18.963 -10.604 18.751 1.00 86.88 93 GLN A N 1
ATOM 739 C CA . GLN A 1 93 ? -18.560 -11.191 20.037 1.00 86.88 93 GLN A CA 1
ATOM 740 C C . GLN A 1 93 ? -18.669 -10.187 21.190 1.00 86.88 93 GLN A C 1
ATOM 742 O O . GLN A 1 93 ? -19.124 -10.532 22.277 1.00 86.88 93 GLN A O 1
ATOM 747 N N . LEU A 1 94 ? -18.272 -8.936 20.956 1.00 86.81 94 LEU A N 1
ATOM 748 C CA . LEU A 1 94 ? -18.356 -7.878 21.953 1.00 86.81 94 LEU A CA 1
ATOM 749 C C . LEU A 1 94 ? -19.810 -7.561 22.328 1.00 86.81 94 LEU A C 1
ATOM 751 O O . LEU A 1 94 ? -20.101 -7.347 23.503 1.00 86.81 94 LEU A O 1
ATOM 755 N N . ASN A 1 95 ? -20.719 -7.569 21.351 1.00 83.62 95 ASN A N 1
ATOM 756 C CA . ASN A 1 95 ? -22.149 -7.392 21.590 1.00 83.62 95 ASN A CA 1
ATOM 757 C C . ASN A 1 95 ? -22.764 -8.583 22.353 1.00 83.62 95 ASN A C 1
ATOM 759 O O . ASN A 1 95 ? -23.584 -8.384 23.244 1.00 83.62 95 ASN A O 1
ATOM 763 N N . GLU A 1 96 ? -22.348 -9.815 22.039 1.00 86.00 96 GLU A N 1
ATOM 764 C CA . GLU A 1 96 ? -22.832 -11.033 22.706 1.00 86.00 96 GLU A CA 1
ATOM 765 C C . GLU A 1 96 ? -22.349 -11.139 24.164 1.00 86.00 96 GLU A C 1
ATOM 767 O O . GLU A 1 96 ? -23.131 -11.486 25.048 1.00 86.00 96 GLU A O 1
ATOM 772 N N . LEU A 1 97 ? -21.077 -10.819 24.429 1.00 85.81 97 LEU A N 1
ATOM 773 C CA . LEU A 1 97 ? -20.497 -10.877 25.776 1.00 85.81 97 LEU A CA 1
ATOM 774 C C . LEU A 1 97 ? -20.904 -9.679 26.641 1.00 85.81 97 LEU A C 1
ATOM 776 O O . LEU A 1 97 ? -21.011 -9.816 27.858 1.00 85.81 97 LEU A O 1
ATOM 780 N N . ASN A 1 98 ? -21.125 -8.514 26.019 1.00 81.69 98 ASN A N 1
ATOM 781 C CA . ASN A 1 98 ? -21.478 -7.252 26.675 1.00 81.69 98 ASN A CA 1
ATOM 782 C C . ASN A 1 98 ? -20.523 -6.855 27.828 1.00 81.69 98 ASN A C 1
ATOM 784 O O . ASN A 1 98 ? -20.912 -6.148 28.759 1.00 81.69 98 ASN A O 1
ATOM 788 N N . ASP A 1 99 ? -19.275 -7.328 27.769 1.00 86.56 99 ASP A N 1
ATOM 789 C CA . ASP A 1 99 ? -18.227 -7.100 28.763 1.00 86.56 99 ASP A CA 1
ATOM 790 C C . ASP A 1 99 ? -16.844 -7.086 28.092 1.00 86.56 99 ASP A C 1
ATOM 792 O O . ASP A 1 99 ? -16.460 -8.023 27.386 1.00 86.56 99 ASP A O 1
ATOM 796 N N . VAL A 1 100 ? -16.079 -6.012 28.313 1.00 86.44 100 VAL A N 1
ATOM 797 C CA . VAL A 1 100 ? -14.768 -5.809 27.673 1.00 86.44 100 VAL A CA 1
ATOM 798 C C . VAL A 1 100 ? -13.696 -6.800 28.158 1.00 86.44 100 VAL A C 1
ATOM 800 O O . VAL A 1 100 ? -13.013 -7.362 27.304 1.00 86.44 100 VAL A O 1
ATOM 803 N N . PRO A 1 101 ? -13.496 -7.042 29.471 1.00 87.88 101 PRO A N 1
ATOM 804 C CA . PRO A 1 101 ? -12.583 -8.076 29.958 1.00 87.88 101 PRO A CA 1
ATOM 805 C C . PRO A 1 101 ? -12.824 -9.445 29.316 1.00 87.88 101 PRO A C 1
ATOM 807 O O . PRO A 1 101 ? -11.897 -10.013 28.739 1.00 87.88 101 PRO A O 1
ATOM 810 N N . SER A 1 102 ? -14.070 -9.926 29.350 1.00 88.75 102 SER A N 1
ATOM 811 C CA . SER A 1 102 ? -14.446 -11.226 28.785 1.00 88.75 102 SER A CA 1
ATOM 812 C C . SER A 1 102 ? -14.184 -11.282 27.276 1.00 88.75 102 SER A C 1
ATOM 814 O O . SER A 1 102 ? -13.659 -12.269 26.762 1.00 88.75 102 SER A O 1
ATOM 816 N N . PHE A 1 103 ? -14.468 -10.187 26.562 1.00 90.75 103 PHE A N 1
ATOM 817 C CA . PHE A 1 103 ? -14.126 -10.049 25.148 1.00 90.75 103 PHE A CA 1
ATOM 818 C C . PHE A 1 103 ? -12.614 -10.135 24.897 1.00 90.75 103 PHE A C 1
ATOM 820 O O . PHE A 1 103 ? -12.182 -10.834 23.985 1.00 90.75 103 PHE A O 1
ATOM 827 N N . LEU A 1 104 ? -11.785 -9.462 25.700 1.00 90.12 104 LEU A N 1
ATOM 828 C CA . LEU A 1 104 ? -10.331 -9.454 25.505 1.00 90.12 104 LEU A CA 1
ATOM 829 C C . LEU A 1 104 ? -9.679 -10.826 25.735 1.00 90.12 104 LEU A C 1
ATOM 831 O O . LEU A 1 104 ? -8.607 -11.077 25.168 1.00 90.12 104 LEU A O 1
ATOM 835 N N . GLU A 1 105 ? -10.297 -11.683 26.548 1.00 90.44 105 GLU A N 1
ATOM 836 C CA . GLU A 1 105 ? -9.873 -13.068 26.784 1.00 90.44 105 GLU A CA 1
ATOM 837 C C . GLU A 1 105 ? -10.329 -14.022 25.672 1.00 90.44 105 GLU A C 1
ATOM 839 O O . GLU A 1 105 ? -9.567 -14.907 25.288 1.00 90.44 105 GLU A O 1
ATOM 844 N N . ALA A 1 106 ? -11.538 -13.828 25.135 1.00 87.44 106 ALA A N 1
ATOM 845 C CA . ALA A 1 106 ? -12.129 -14.711 24.129 1.00 87.44 106 ALA A CA 1
ATOM 846 C C . ALA A 1 106 ? -11.754 -14.360 22.676 1.00 87.44 106 ALA A C 1
ATOM 848 O O . ALA A 1 106 ? -11.752 -15.240 21.817 1.00 87.44 106 ALA A O 1
ATOM 849 N N . ALA A 1 107 ? -11.472 -13.089 22.380 1.00 88.38 107 ALA A N 1
ATOM 850 C CA . ALA A 1 107 ? -11.242 -12.616 21.019 1.00 88.38 107 ALA A CA 1
ATOM 851 C C . ALA A 1 107 ? -9.828 -12.928 20.503 1.00 88.38 107 ALA A C 1
ATOM 853 O O . ALA A 1 107 ? -8.828 -12.728 21.201 1.00 88.38 107 ALA A O 1
ATOM 854 N N . ASP A 1 108 ? -9.748 -13.311 19.227 1.00 89.00 108 ASP A N 1
ATOM 855 C CA . ASP A 1 108 ? -8.485 -13.526 18.515 1.00 89.00 108 ASP A CA 1
ATOM 856 C C . ASP A 1 108 ? -7.623 -12.253 18.431 1.00 89.00 108 ASP A C 1
ATOM 858 O O . ASP A 1 108 ? -8.103 -11.118 18.523 1.00 89.00 108 ASP A O 1
ATOM 862 N N . GLN A 1 109 ? -6.312 -12.413 18.229 1.00 88.94 109 GLN A N 1
ATOM 863 C CA . GLN A 1 109 ? -5.432 -11.257 18.051 1.00 88.94 109 GLN A CA 1
ATOM 864 C C . GLN A 1 109 ? -5.739 -10.525 16.740 1.00 88.94 109 GLN A C 1
ATOM 866 O O . GLN A 1 109 ? -5.541 -11.062 15.657 1.00 88.94 109 GLN A O 1
ATOM 871 N N . SER A 1 110 ? -6.177 -9.275 16.863 1.00 91.25 110 SER A N 1
ATOM 872 C CA . SER A 1 110 ? -6.415 -8.347 15.758 1.00 91.25 110 SER A CA 1
ATOM 873 C C . SER A 1 110 ? -6.030 -6.926 16.178 1.00 91.25 110 SER A C 1
ATOM 875 O O . SER A 1 110 ? -5.841 -6.625 17.368 1.00 91.25 110 SER A O 1
ATOM 877 N N . ILE A 1 111 ? -5.972 -6.021 15.207 1.00 91.62 111 ILE A N 1
ATOM 878 C CA . ILE A 1 111 ? -5.830 -4.585 15.442 1.00 91.62 111 ILE A CA 1
ATOM 879 C C . ILE A 1 111 ? -6.995 -4.048 16.279 1.00 91.62 111 ILE A C 1
ATOM 881 O O . ILE A 1 111 ? -6.770 -3.247 17.187 1.00 91.62 111 ILE A O 1
ATOM 885 N N . PHE A 1 112 ? -8.221 -4.497 16.001 1.00 91.44 112 PHE A N 1
ATOM 886 C CA . PHE A 1 112 ? -9.420 -4.068 16.722 1.00 91.44 112 PHE A CA 1
ATOM 887 C C . PHE A 1 112 ? -9.363 -4.462 18.204 1.00 91.44 112 PHE A C 1
ATOM 889 O O . PHE A 1 112 ? -9.460 -3.599 19.080 1.00 91.44 112 PHE A O 1
ATOM 896 N N . ARG A 1 113 ? -9.078 -5.738 18.499 1.00 93.19 113 ARG A N 1
ATOM 897 C CA . ARG A 1 113 ? -8.858 -6.226 19.868 1.00 93.19 113 ARG A CA 1
ATOM 898 C C . ARG A 1 113 ? -7.736 -5.453 20.549 1.00 93.19 113 ARG A C 1
ATOM 900 O O . ARG A 1 113 ? -7.885 -5.042 21.697 1.00 93.19 113 ARG A O 1
ATOM 907 N N . SER A 1 114 ? -6.607 -5.257 19.863 1.00 93.06 114 SER A N 1
ATOM 908 C CA . SER A 1 114 ? -5.476 -4.515 20.425 1.00 93.06 114 SER A CA 1
ATOM 909 C C . SER A 1 114 ? -5.869 -3.084 20.788 1.00 93.06 114 SER A C 1
ATOM 911 O O . SER A 1 114 ? -5.456 -2.604 21.841 1.00 93.06 114 SER A O 1
ATOM 913 N N . HIS A 1 115 ? -6.666 -2.416 19.953 1.00 93.19 115 HIS A N 1
ATOM 914 C CA . HIS A 1 115 ? -7.146 -1.063 20.215 1.00 93.19 115 HIS A CA 1
ATOM 915 C C . HIS A 1 115 ? -8.077 -1.014 21.437 1.00 93.19 115 HIS A C 1
ATOM 917 O O . HIS A 1 115 ? -7.859 -0.202 22.337 1.00 93.19 115 HIS A O 1
ATOM 923 N N . ILE A 1 116 ? -9.046 -1.934 21.537 1.00 92.50 116 ILE A N 1
ATOM 924 C CA . ILE A 1 116 ? -9.909 -2.059 22.726 1.00 92.50 116 ILE A CA 1
ATOM 925 C C . ILE A 1 116 ? -9.079 -2.372 23.976 1.00 92.50 116 ILE A C 1
ATOM 927 O O . ILE A 1 116 ? -9.322 -1.803 25.037 1.00 92.50 116 ILE A O 1
ATOM 931 N N . GLY A 1 117 ? -8.064 -3.231 23.867 1.00 92.12 117 GLY A N 1
ATOM 932 C CA . GLY A 1 117 ? -7.155 -3.548 24.968 1.00 92.12 117 GLY A CA 1
ATOM 933 C C . GLY A 1 117 ? -6.357 -2.332 25.448 1.00 92.12 117 GLY A C 1
ATOM 934 O O . GLY A 1 117 ? -6.193 -2.132 26.655 1.00 92.12 117 GLY A O 1
ATOM 935 N N . SER A 1 118 ? -5.906 -1.478 24.525 1.00 91.94 118 SER A N 1
ATOM 936 C CA . SER A 1 118 ? -5.273 -0.199 24.862 1.00 91.94 118 SER A CA 1
ATOM 937 C C . SER A 1 118 ? -6.246 0.742 25.575 1.00 91.94 118 SER A C 1
ATOM 939 O O . SER A 1 118 ? -5.889 1.287 26.619 1.00 91.94 118 SER A O 1
ATOM 941 N N . LEU A 1 119 ? -7.487 0.867 25.092 1.00 91.31 119 LEU A N 1
ATOM 942 C CA . LEU A 1 119 ? -8.534 1.644 25.769 1.00 91.31 119 LEU A CA 1
ATOM 943 C C . LEU A 1 119 ? -8.830 1.112 27.175 1.00 91.31 119 LEU A C 1
ATOM 945 O O . LEU A 1 119 ? -8.892 1.880 28.133 1.00 91.31 119 LEU A O 1
ATOM 949 N N . PHE A 1 120 ? -8.936 -0.207 27.323 1.00 90.31 120 PHE A N 1
ATOM 950 C CA . PHE A 1 120 ? -9.187 -0.853 28.607 1.00 90.31 120 PHE A CA 1
ATOM 951 C C . PHE A 1 120 ? -8.035 -0.644 29.599 1.00 90.31 120 PHE A C 1
ATOM 953 O O . PHE A 1 120 ? -8.256 -0.469 30.797 1.00 90.31 120 PHE A O 1
ATOM 960 N N . THR A 1 121 ? -6.796 -0.610 29.107 1.00 89.31 121 THR A N 1
ATOM 961 C CA . THR A 1 121 ? -5.623 -0.294 29.932 1.00 89.31 121 THR A CA 1
ATOM 962 C C . THR A 1 121 ? -5.680 1.144 30.450 1.00 89.31 121 THR A C 1
ATOM 964 O O . THR A 1 121 ? -5.407 1.368 31.626 1.00 89.31 121 THR A O 1
ATOM 967 N N . ILE A 1 122 ? -6.094 2.106 29.615 1.00 86.75 122 ILE A N 1
ATOM 968 C CA . ILE A 1 122 ? -6.295 3.505 30.031 1.00 86.75 122 ILE A CA 1
ATOM 969 C C . ILE A 1 122 ? -7.417 3.602 31.068 1.00 86.75 122 ILE A C 1
ATOM 971 O O . ILE A 1 122 ? -7.232 4.231 32.109 1.00 86.75 122 ILE A O 1
ATOM 975 N N . PHE A 1 123 ? -8.543 2.925 30.828 1.00 87.19 123 PHE A N 1
ATOM 976 C CA . PHE A 1 123 ? -9.678 2.864 31.753 1.00 87.19 123 PHE A CA 1
ATOM 977 C C . PHE A 1 123 ? -9.278 2.401 33.162 1.00 87.19 123 PHE A C 1
ATOM 979 O O . PHE A 1 123 ? -9.751 2.952 34.154 1.00 87.19 123 PHE A O 1
ATOM 986 N N . LYS A 1 124 ? -8.367 1.428 33.288 1.00 84.31 124 LYS A N 1
ATOM 987 C CA . LYS A 1 124 ? -7.902 0.962 34.607 1.00 84.31 124 LYS A CA 1
ATOM 988 C C . LYS A 1 124 ? -7.196 2.042 35.429 1.00 84.31 124 LYS A C 1
ATOM 990 O O . LYS A 1 124 ? -7.157 1.924 36.650 1.00 84.31 124 LYS A O 1
ATOM 995 N N . VAL A 1 125 ? -6.626 3.053 34.777 1.00 84.38 125 VAL A N 1
ATOM 996 C CA . VAL A 1 125 ? -5.812 4.092 35.423 1.00 84.38 125 VAL A CA 1
ATOM 997 C C . VAL A 1 125 ? -6.575 5.413 35.546 1.00 84.38 125 VAL A C 1
ATOM 999 O O . VAL A 1 125 ? -6.419 6.115 36.542 1.00 84.38 125 VAL A O 1
ATOM 1002 N N . HIS A 1 126 ? -7.426 5.744 34.572 1.00 80.50 126 HIS A N 1
ATOM 1003 C CA . HIS A 1 126 ? -8.111 7.033 34.489 1.00 80.50 126 HIS A CA 1
ATOM 1004 C C . HIS A 1 126 ? -9.615 6.865 34.238 1.00 80.50 126 HIS A C 1
ATOM 1006 O O . HIS A 1 126 ? -10.026 6.069 33.396 1.00 80.50 126 HIS A O 1
ATOM 1012 N N . SER A 1 127 ? -10.441 7.668 34.921 1.00 74.88 127 SER A N 1
ATOM 1013 C CA . SER A 1 127 ? -11.901 7.677 34.728 1.00 74.88 127 SER A CA 1
ATOM 1014 C C . SER A 1 127 ? -12.335 8.384 33.436 1.00 74.88 127 SER A C 1
ATOM 1016 O O . SER A 1 127 ? -13.372 8.057 32.861 1.00 74.88 127 SER A O 1
ATOM 1018 N N . GLN A 1 128 ? -11.526 9.327 32.944 1.00 80.25 128 GLN A N 1
ATOM 1019 C CA . GLN A 1 128 ? -11.762 10.054 31.696 1.00 80.25 128 GLN A CA 1
ATOM 1020 C C . GLN A 1 128 ? -11.062 9.351 30.531 1.00 80.25 128 GLN A C 1
ATOM 1022 O O . GLN A 1 128 ? -9.855 9.488 30.341 1.00 80.25 128 GLN A O 1
ATOM 1027 N N . ILE A 1 129 ? -11.829 8.594 29.746 1.00 82.94 129 ILE A N 1
ATOM 1028 C CA . ILE A 1 129 ? -11.313 7.844 28.595 1.00 82.94 129 ILE A CA 1
ATOM 1029 C C . ILE A 1 129 ? -11.586 8.634 27.314 1.00 82.94 129 ILE A C 1
ATOM 1031 O O . ILE A 1 129 ? -12.739 8.951 27.000 1.00 82.94 129 ILE A O 1
ATOM 1035 N N . GLN A 1 130 ? -10.520 8.918 26.570 1.00 85.44 130 GLN A N 1
ATOM 1036 C CA . GLN A 1 130 ? -10.546 9.517 25.236 1.00 85.44 130 GLN A CA 1
ATOM 1037 C C . GLN A 1 130 ? -9.768 8.615 24.277 1.00 85.44 130 GLN A C 1
ATOM 1039 O O . GLN A 1 130 ? -8.761 8.022 24.671 1.00 85.44 130 GLN A O 1
ATOM 1044 N N . GLN A 1 131 ? -10.234 8.504 23.034 1.00 91.19 131 GLN A N 1
ATOM 1045 C CA . GLN A 1 131 ? -9.655 7.581 22.056 1.00 91.19 131 GLN A CA 1
ATOM 1046 C C . GLN A 1 131 ? -8.904 8.252 20.902 1.00 91.19 131 GLN A C 1
ATOM 1048 O O . GLN A 1 131 ? -8.170 7.559 20.200 1.00 91.19 131 GLN A O 1
ATOM 1053 N N . ASP A 1 132 ? -9.039 9.568 20.722 1.00 90.62 132 ASP A N 1
ATOM 1054 C CA . ASP A 1 132 ? -8.547 10.302 19.546 1.00 90.62 132 ASP A CA 1
ATOM 1055 C C . ASP A 1 132 ? -7.073 10.006 19.244 1.00 90.62 132 ASP A C 1
ATOM 1057 O O . ASP A 1 132 ? -6.726 9.579 18.142 1.00 90.62 132 ASP A O 1
ATOM 1061 N N . ASN A 1 133 ? -6.219 10.092 20.268 1.00 90.12 133 ASN A N 1
ATOM 1062 C CA . ASN A 1 133 ? -4.790 9.800 20.143 1.00 90.12 133 ASN A CA 1
ATOM 1063 C C . ASN A 1 133 ? -4.519 8.341 19.734 1.00 90.12 133 ASN A C 1
ATOM 1065 O O . ASN A 1 133 ? -3.602 8.069 18.964 1.00 90.12 133 ASN A O 1
ATOM 1069 N N . LEU A 1 134 ? -5.295 7.378 20.245 1.00 91.69 134 LEU A N 1
ATOM 1070 C CA . LEU A 1 134 ? -5.109 5.962 19.910 1.00 91.69 134 LEU A CA 1
ATOM 1071 C C . LEU A 1 134 ? -5.541 5.656 18.476 1.00 91.69 134 LEU A C 1
ATOM 1073 O O . LEU A 1 134 ? -4.884 4.862 17.799 1.00 91.69 134 LEU A O 1
ATOM 1077 N N . VAL A 1 135 ? -6.631 6.273 18.017 1.00 94.19 135 VAL A N 1
ATOM 1078 C CA . VAL A 1 135 ? -7.104 6.158 16.632 1.00 94.19 135 VAL A CA 1
ATOM 1079 C C . VAL A 1 135 ? -6.090 6.786 15.678 1.00 94.19 135 VAL A C 1
ATOM 1081 O O . VAL A 1 135 ? -5.729 6.165 14.677 1.00 94.19 135 VAL A O 1
ATOM 1084 N N . GLU A 1 136 ? -5.567 7.969 16.009 1.00 94.62 136 GLU A N 1
ATOM 1085 C CA . GLU A 1 136 ? -4.544 8.644 15.209 1.00 94.62 136 GLU A CA 1
ATOM 1086 C C . GLU A 1 136 ? -3.262 7.805 15.109 1.00 94.62 136 GLU A C 1
ATOM 1088 O O . GLU A 1 136 ? -2.777 7.536 14.008 1.00 94.62 136 GLU A O 1
ATOM 1093 N N . ILE A 1 137 ? -2.743 7.308 16.238 1.00 94.06 137 ILE A N 1
ATOM 1094 C CA . ILE A 1 137 ? -1.559 6.434 16.258 1.00 94.06 137 ILE A CA 1
ATOM 1095 C C . ILE A 1 137 ? -1.798 5.173 15.419 1.00 94.06 137 ILE A C 1
ATOM 1097 O O . ILE A 1 137 ? -0.908 4.740 14.678 1.00 94.06 137 ILE A O 1
ATOM 1101 N N . LEU A 1 138 ? -2.994 4.584 15.500 1.00 93.94 138 LEU A N 1
ATOM 1102 C CA . LEU A 1 138 ? -3.350 3.420 14.698 1.00 93.94 138 LEU A CA 1
ATOM 1103 C C . LEU A 1 138 ? -3.331 3.738 13.196 1.00 93.94 138 LEU A C 1
ATOM 1105 O O . LEU A 1 138 ? -2.736 2.991 12.412 1.00 93.94 138 LEU A O 1
ATOM 1109 N N . GLN A 1 139 ? -3.943 4.852 12.798 1.00 95.19 139 GLN A N 1
ATOM 1110 C CA . GLN A 1 139 ? -3.952 5.304 11.412 1.00 95.19 139 GLN A CA 1
ATOM 1111 C C . GLN A 1 139 ? -2.533 5.553 10.899 1.00 95.19 139 GLN A C 1
ATOM 1113 O O . GLN A 1 139 ? -2.180 5.071 9.821 1.00 95.19 139 GLN A O 1
ATOM 1118 N N . LEU A 1 140 ? -1.692 6.234 11.682 1.00 95.19 140 LEU A N 1
ATOM 1119 C CA . LEU A 1 140 ? -0.293 6.479 11.335 1.00 95.19 140 LEU A CA 1
ATOM 1120 C C . LEU A 1 140 ? 0.490 5.173 11.168 1.00 95.19 140 LEU A C 1
ATOM 1122 O O . LEU A 1 140 ? 1.245 5.036 10.206 1.00 95.19 140 LEU A O 1
ATOM 1126 N N . ARG A 1 141 ? 0.281 4.180 12.042 1.00 94.12 141 ARG A N 1
ATOM 1127 C CA . ARG A 1 141 ? 0.938 2.866 11.943 1.00 94.12 141 ARG A CA 1
ATOM 1128 C C . ARG A 1 141 ? 0.552 2.123 10.663 1.00 94.12 141 ARG A C 1
ATOM 1130 O O . ARG A 1 141 ? 1.418 1.541 10.007 1.00 94.12 141 ARG A O 1
ATOM 1137 N N . LEU A 1 142 ? -0.728 2.147 10.296 1.00 93.94 142 LEU A N 1
ATOM 1138 C CA . LEU A 1 142 ? -1.212 1.525 9.062 1.00 93.94 142 LEU A CA 1
ATOM 1139 C C . LEU A 1 142 ? -0.696 2.260 7.817 1.00 93.94 142 LEU A C 1
ATOM 1141 O O . LEU A 1 142 ? -0.216 1.619 6.880 1.00 93.94 142 LEU A O 1
ATOM 1145 N N . LEU A 1 143 ? -0.714 3.596 7.815 1.00 94.56 143 LEU A N 1
ATOM 1146 C CA . LEU A 1 143 ? -0.175 4.398 6.712 1.00 94.56 143 LEU A CA 1
ATOM 1147 C C . LEU A 1 143 ? 1.342 4.235 6.562 1.00 94.56 143 LEU A C 1
ATOM 1149 O O . LEU A 1 143 ? 1.835 4.152 5.439 1.00 94.56 143 LEU A O 1
ATOM 1153 N N . ALA A 1 144 ? 2.088 4.114 7.663 1.00 94.19 144 ALA A N 1
ATOM 1154 C CA . ALA A 1 144 ? 3.530 3.868 7.633 1.00 94.19 144 ALA A CA 1
ATOM 1155 C C . ALA A 1 144 ? 3.880 2.562 6.901 1.00 94.19 144 ALA A C 1
ATOM 1157 O O . ALA A 1 144 ? 4.877 2.501 6.181 1.00 94.19 144 ALA A O 1
ATOM 1158 N N . ARG A 1 145 ? 3.030 1.532 7.015 1.00 91.19 145 ARG A N 1
ATOM 1159 C CA . ARG A 1 145 ? 3.188 0.276 6.268 1.00 91.19 145 ARG A CA 1
ATOM 1160 C C . ARG A 1 145 ? 3.046 0.488 4.757 1.00 91.19 145 ARG A C 1
ATOM 1162 O O . ARG A 1 145 ? 3.843 -0.062 3.999 1.00 91.19 145 ARG A O 1
ATOM 1169 N N . ASN A 1 146 ? 2.091 1.318 4.335 1.00 92.88 146 ASN A N 1
ATOM 1170 C CA . ASN A 1 146 ? 1.880 1.665 2.927 1.00 92.88 146 ASN A CA 1
ATOM 1171 C C . ASN A 1 146 ? 2.969 2.612 2.378 1.00 92.88 146 ASN A C 1
ATOM 1173 O O . ASN A 1 146 ? 3.339 2.538 1.206 1.00 92.88 146 ASN A O 1
ATOM 1177 N N . ARG A 1 147 ? 3.552 3.458 3.239 1.00 93.69 147 ARG A N 1
ATOM 1178 C CA . ARG A 1 147 ? 4.600 4.430 2.881 1.00 93.69 147 ARG A CA 1
ATOM 1179 C C . ARG A 1 147 ? 5.816 3.784 2.218 1.00 93.69 147 ARG A C 1
ATOM 1181 O O . ARG A 1 147 ? 6.424 4.392 1.344 1.00 93.69 147 ARG A O 1
ATOM 1188 N N . VAL A 1 148 ? 6.156 2.548 2.587 1.00 91.81 148 VAL A N 1
ATOM 1189 C CA . VAL A 1 148 ? 7.266 1.803 1.969 1.00 91.81 148 VAL A CA 1
ATOM 1190 C C . VAL A 1 148 ? 7.043 1.630 0.463 1.00 91.81 148 VAL A C 1
ATOM 1192 O O . VAL A 1 148 ? 7.950 1.892 -0.323 1.00 91.81 148 VAL A O 1
ATOM 1195 N N . ALA A 1 149 ? 5.834 1.255 0.041 1.00 92.38 149 ALA A N 1
ATOM 1196 C CA . ALA A 1 149 ? 5.514 1.100 -1.376 1.00 92.38 149 ALA A CA 1
ATOM 1197 C C . ALA A 1 149 ? 5.530 2.447 -2.125 1.00 92.38 149 ALA A C 1
ATOM 1199 O O . ALA A 1 149 ? 5.997 2.507 -3.262 1.00 92.38 149 ALA A O 1
ATOM 1200 N N . GLU A 1 150 ? 5.114 3.545 -1.481 1.00 94.31 150 GLU A N 1
ATOM 1201 C CA . GLU A 1 150 ? 5.216 4.902 -2.049 1.00 94.31 150 GLU A CA 1
ATOM 1202 C C . GLU A 1 150 ? 6.674 5.345 -2.271 1.00 94.31 150 GLU A C 1
ATOM 1204 O O . GLU A 1 150 ? 6.994 5.997 -3.271 1.00 94.31 150 GLU A O 1
ATOM 1209 N N . LEU A 1 151 ? 7.580 4.975 -1.360 1.00 95.94 151 LEU A N 1
ATOM 1210 C CA . LEU A 1 151 ? 9.009 5.250 -1.513 1.00 95.94 151 LEU A CA 1
ATOM 1211 C C . LEU A 1 151 ? 9.584 4.498 -2.713 1.00 95.94 151 LEU A C 1
ATOM 1213 O O . LEU A 1 151 ? 10.260 5.100 -3.545 1.00 95.94 151 LEU A O 1
ATOM 1217 N N . PHE A 1 152 ? 9.265 3.211 -2.860 1.00 94.94 152 PHE A N 1
ATOM 1218 C CA . PHE A 1 152 ? 9.719 2.440 -4.016 1.00 94.94 152 PHE A CA 1
ATOM 1219 C C . PHE A 1 152 ? 9.118 2.920 -5.338 1.00 94.94 152 PHE A C 1
ATOM 1221 O O . PHE A 1 152 ? 9.814 2.909 -6.350 1.00 94.94 152 PHE A O 1
ATOM 1228 N N . ALA A 1 153 ? 7.875 3.405 -5.337 1.00 94.94 153 ALA A N 1
ATOM 1229 C CA . ALA A 1 153 ? 7.290 4.064 -6.500 1.00 94.94 153 ALA A CA 1
ATOM 1230 C C . ALA A 1 153 ? 8.137 5.271 -6.941 1.00 94.94 153 ALA A C 1
ATOM 1232 O O . ALA A 1 153 ? 8.429 5.431 -8.124 1.00 94.94 153 ALA A O 1
ATOM 1233 N N . SER A 1 154 ? 8.598 6.078 -5.981 1.00 96.00 154 SER A N 1
ATOM 1234 C CA . SER A 1 154 ? 9.483 7.219 -6.245 1.00 96.00 154 SER A CA 1
ATOM 1235 C C . SER A 1 154 ? 10.864 6.775 -6.746 1.00 96.00 154 SER A C 1
ATOM 1237 O O . SER A 1 154 ? 11.391 7.372 -7.682 1.00 96.00 154 SER A O 1
ATOM 1239 N N . ILE A 1 155 ? 11.422 5.700 -6.178 1.00 95.94 155 ILE A N 1
ATOM 1240 C CA . ILE A 1 155 ? 12.703 5.111 -6.609 1.00 95.94 155 ILE A CA 1
ATOM 1241 C C . ILE A 1 155 ? 12.615 4.557 -8.037 1.00 95.94 155 ILE A C 1
ATOM 1243 O O . ILE A 1 155 ? 13.545 4.721 -8.814 1.00 95.94 155 ILE A O 1
ATOM 1247 N N . LEU A 1 156 ? 11.507 3.923 -8.423 1.00 95.12 156 LEU A N 1
ATOM 1248 C CA . LEU A 1 156 ? 11.327 3.406 -9.784 1.00 95.12 156 LEU A CA 1
ATOM 1249 C C . LEU A 1 156 ? 11.306 4.525 -10.830 1.00 95.12 156 LEU A C 1
ATOM 1251 O O . LEU A 1 156 ? 11.897 4.377 -11.898 1.00 95.12 156 LEU A O 1
ATOM 1255 N N . ILE A 1 157 ? 10.690 5.665 -10.506 1.00 95.38 157 ILE A N 1
ATOM 1256 C CA . ILE A 1 157 ? 10.695 6.845 -11.380 1.00 95.38 157 ILE A CA 1
ATOM 1257 C C . ILE A 1 157 ? 12.122 7.381 -11.538 1.00 95.38 157 ILE A C 1
ATOM 1259 O O . ILE A 1 157 ? 12.559 7.650 -12.658 1.00 95.38 157 ILE A O 1
ATOM 1263 N N . THR A 1 158 ? 12.869 7.518 -10.438 1.00 95.50 158 THR A N 1
ATOM 1264 C CA . THR A 1 158 ? 14.250 8.019 -10.499 1.00 95.50 158 THR A CA 1
ATOM 1265 C C . THR A 1 158 ? 15.191 7.033 -11.185 1.00 95.50 158 THR A C 1
ATOM 1267 O O . THR A 1 158 ? 16.056 7.470 -11.939 1.00 95.50 158 THR A O 1
ATOM 1270 N N . LEU A 1 159 ? 15.000 5.721 -11.010 1.00 92.94 159 LEU A N 1
ATOM 1271 C CA . LEU A 1 159 ? 15.723 4.687 -11.757 1.00 92.94 159 LEU A CA 1
ATOM 1272 C C . LEU A 1 159 ? 15.453 4.775 -13.260 1.00 92.94 159 LEU A C 1
ATOM 1274 O O . LEU A 1 159 ? 16.392 4.648 -14.042 1.00 92.94 159 LEU A O 1
ATOM 1278 N N . GLY A 1 160 ? 14.209 5.051 -13.661 1.00 91.69 160 GLY A N 1
ATOM 1279 C CA . GLY A 1 160 ? 13.870 5.329 -15.057 1.00 91.69 160 GLY A CA 1
ATOM 1280 C C . GLY A 1 160 ? 14.699 6.486 -15.622 1.00 91.69 160 GLY A C 1
ATOM 1281 O O . GLY A 1 160 ? 15.402 6.318 -16.618 1.00 91.69 160 GLY A O 1
ATOM 1282 N N . LEU A 1 161 ? 14.702 7.623 -14.915 1.00 93.12 161 LEU A N 1
ATOM 1283 C CA . LEU A 1 161 ? 15.474 8.814 -15.289 1.00 93.12 161 LEU A CA 1
ATOM 1284 C C . LEU A 1 161 ? 16.981 8.524 -15.370 1.00 93.12 161 LEU A C 1
ATOM 1286 O O . LEU A 1 161 ? 17.629 8.900 -16.348 1.00 93.12 161 LEU A O 1
ATOM 1290 N N . ILE A 1 162 ? 17.542 7.827 -14.374 1.00 90.62 162 ILE A N 1
ATOM 1291 C CA . ILE A 1 162 ? 18.952 7.401 -14.375 1.00 90.62 162 ILE A CA 1
ATOM 1292 C C . ILE A 1 162 ? 19.245 6.535 -15.605 1.00 90.62 162 ILE A C 1
ATOM 1294 O O . ILE A 1 162 ? 20.272 6.729 -16.254 1.00 90.62 162 ILE A O 1
ATOM 1298 N N . GLY A 1 163 ? 18.332 5.633 -15.965 1.00 86.38 163 GLY A N 1
ATOM 1299 C CA . GLY A 1 163 ? 18.423 4.826 -17.178 1.00 86.38 163 GLY A CA 1
ATOM 1300 C C . GLY A 1 163 ? 18.557 5.664 -18.447 1.00 86.38 163 GLY A C 1
ATOM 1301 O O . GLY A 1 163 ? 19.413 5.377 -19.281 1.00 86.38 163 GLY A O 1
ATOM 1302 N N . THR A 1 164 ? 17.792 6.752 -18.569 1.00 89.06 164 THR A N 1
ATOM 1303 C CA . THR A 1 164 ? 17.931 7.677 -19.704 1.00 89.06 164 THR A CA 1
ATOM 1304 C C . THR A 1 164 ? 19.278 8.387 -19.719 1.00 89.06 164 THR A C 1
ATOM 1306 O O . THR A 1 164 ? 19.903 8.468 -20.772 1.00 89.06 164 THR A O 1
ATOM 1309 N N . ILE A 1 165 ? 19.764 8.863 -18.569 1.00 90.00 165 ILE A N 1
ATOM 1310 C CA . ILE A 1 165 ? 21.092 9.490 -18.488 1.00 90.00 165 ILE A CA 1
ATOM 1311 C C . ILE A 1 165 ? 22.173 8.500 -18.938 1.00 90.00 165 ILE A C 1
ATOM 1313 O O . ILE A 1 165 ? 23.041 8.857 -19.734 1.00 90.00 165 ILE A O 1
ATOM 1317 N N . LEU A 1 166 ? 22.106 7.250 -18.473 1.00 84.56 166 LEU A N 1
ATOM 1318 C CA . LEU A 1 166 ? 23.067 6.215 -18.848 1.00 84.56 166 LEU A CA 1
ATOM 1319 C C . LEU A 1 166 ? 22.992 5.866 -20.339 1.00 84.56 166 LEU A C 1
ATOM 1321 O O . LEU A 1 166 ? 24.037 5.789 -20.980 1.00 84.56 166 LEU A O 1
ATOM 1325 N N . GLY A 1 167 ? 21.795 5.725 -20.915 1.00 82.12 167 GLY A N 1
ATOM 1326 C CA . GLY A 1 167 ? 21.657 5.462 -22.351 1.00 82.12 167 GLY A CA 1
ATOM 1327 C C . GLY A 1 167 ? 22.164 6.619 -23.221 1.00 82.12 167 GLY A C 1
ATOM 1328 O O . GLY A 1 167 ? 22.857 6.379 -24.206 1.00 82.12 167 GLY A O 1
ATOM 1329 N N . LEU A 1 168 ? 21.953 7.876 -22.809 1.00 85.94 168 LEU A N 1
ATOM 1330 C CA . LEU A 1 168 ? 22.535 9.040 -23.493 1.00 85.94 168 LEU A CA 1
ATOM 1331 C C . LEU A 1 168 ? 24.069 9.070 -23.405 1.00 85.94 168 LEU A C 1
ATOM 1333 O O . LEU A 1 168 ? 24.730 9.444 -24.374 1.00 85.94 168 LEU A O 1
ATOM 1337 N N . ILE A 1 169 ? 24.657 8.664 -22.273 1.00 84.75 169 ILE A N 1
ATOM 1338 C CA . ILE A 1 169 ? 26.119 8.548 -22.127 1.00 84.75 169 ILE A CA 1
ATOM 1339 C C . ILE A 1 169 ? 26.675 7.476 -23.072 1.00 84.75 169 ILE A C 1
ATOM 1341 O O . ILE A 1 169 ? 27.691 7.721 -23.728 1.00 84.75 169 ILE A O 1
ATOM 1345 N N . LEU A 1 170 ? 26.013 6.319 -23.169 1.00 80.56 170 LEU A N 1
ATOM 1346 C CA . LEU A 1 170 ? 26.409 5.240 -24.079 1.00 80.56 170 LEU A CA 1
ATOM 1347 C C . LEU A 1 170 ? 26.320 5.689 -25.541 1.00 80.56 170 LEU A C 1
ATOM 1349 O O . LEU A 1 170 ? 27.315 5.593 -26.257 1.00 80.56 170 LEU A O 1
ATOM 1353 N N . MET A 1 171 ? 25.207 6.314 -25.934 1.00 83.12 171 MET A N 1
ATOM 1354 C CA . MET A 1 171 ? 25.043 6.915 -27.262 1.00 83.12 171 MET A CA 1
ATOM 1355 C C . MET A 1 171 ? 26.174 7.905 -27.577 1.00 83.12 171 MET A C 1
ATOM 1357 O O . MET A 1 171 ? 26.791 7.844 -28.638 1.00 83.12 171 MET A O 1
ATOM 1361 N N . MET A 1 172 ? 26.498 8.812 -26.651 1.00 85.06 172 MET A N 1
ATOM 1362 C CA . MET A 1 172 ? 27.586 9.778 -26.845 1.00 85.06 172 MET A CA 1
ATOM 1363 C C . MET A 1 172 ? 28.964 9.111 -26.956 1.00 85.06 172 MET A C 1
ATOM 1365 O O . MET A 1 172 ? 29.841 9.630 -27.650 1.00 85.06 172 MET A O 1
ATOM 1369 N N . SER A 1 173 ? 29.177 7.985 -26.275 1.00 81.88 173 SER A N 1
ATOM 1370 C CA . SER A 1 173 ? 30.408 7.198 -26.384 1.00 81.88 173 SER A CA 1
ATOM 1371 C C . SER A 1 173 ? 30.519 6.527 -27.754 1.00 81.88 173 SER A C 1
ATOM 1373 O O . SER A 1 173 ? 31.556 6.636 -28.406 1.00 81.88 173 SER A O 1
ATOM 1375 N N . GLU A 1 174 ? 29.446 5.891 -28.221 1.00 77.88 174 GLU A N 1
ATOM 1376 C CA . GLU A 1 174 ? 29.394 5.227 -29.527 1.00 77.88 174 GLU A CA 1
ATOM 1377 C C . GLU A 1 174 ? 29.533 6.239 -30.673 1.00 77.88 174 GLU A C 1
ATOM 1379 O O . GLU A 1 174 ? 30.311 6.014 -31.600 1.00 77.88 174 GLU A O 1
ATOM 1384 N N . LEU A 1 175 ? 28.894 7.413 -30.564 1.00 82.25 175 LEU A N 1
ATOM 1385 C CA . LEU A 1 175 ? 29.066 8.516 -31.518 1.00 82.25 175 LEU A CA 1
ATOM 1386 C C . LEU A 1 175 ? 30.536 8.918 -31.664 1.00 82.25 175 LEU A C 1
ATOM 1388 O O . LEU A 1 175 ? 31.023 9.067 -32.782 1.00 82.25 175 LEU A O 1
ATOM 1392 N N . LYS A 1 176 ? 31.271 9.059 -30.553 1.00 81.12 176 LYS A N 1
ATOM 1393 C CA . LYS A 1 176 ? 32.705 9.398 -30.591 1.00 81.12 176 LYS A CA 1
ATOM 1394 C C . LYS A 1 176 ? 33.535 8.320 -31.282 1.00 81.12 176 LYS A C 1
ATOM 1396 O O . LYS A 1 176 ? 34.470 8.659 -32.003 1.00 81.12 176 LYS A O 1
ATOM 1401 N N . VAL A 1 177 ? 33.216 7.043 -31.070 1.00 79.44 177 VAL A N 1
ATOM 1402 C CA . VAL A 1 177 ? 33.910 5.922 -31.725 1.00 79.44 177 VAL A CA 1
ATOM 1403 C C . VAL A 1 177 ? 33.678 5.959 -33.233 1.00 79.44 177 VAL A C 1
ATOM 1405 O O . VAL A 1 177 ? 34.648 5.907 -33.987 1.00 79.44 177 VAL A O 1
ATOM 1408 N N . VAL A 1 178 ? 32.426 6.127 -33.669 1.00 78.75 178 VAL A N 1
ATOM 1409 C CA . VAL A 1 178 ? 32.077 6.239 -35.094 1.00 78.75 178 VAL A CA 1
ATOM 1410 C C . VAL A 1 178 ? 32.771 7.452 -35.725 1.00 78.75 178 VAL A C 1
ATOM 1412 O O . VAL A 1 178 ? 33.423 7.317 -36.757 1.00 78.75 178 VAL A O 1
ATOM 1415 N N . MET A 1 179 ? 32.728 8.619 -35.072 1.00 77.75 179 MET A N 1
ATOM 1416 C CA . MET A 1 179 ? 33.367 9.844 -35.571 1.00 77.75 179 MET A CA 1
ATOM 1417 C C . MET A 1 179 ? 34.896 9.730 -35.672 1.00 77.75 179 MET A C 1
ATOM 1419 O O . MET A 1 179 ? 35.473 10.176 -36.660 1.00 77.75 179 MET A O 1
ATOM 1423 N N . ASN A 1 180 ? 35.560 9.113 -34.688 1.00 75.69 180 ASN A N 1
ATOM 1424 C CA . ASN A 1 180 ? 37.016 8.930 -34.702 1.00 75.69 180 ASN A CA 1
ATOM 1425 C C . ASN A 1 180 ? 37.459 7.837 -35.691 1.00 75.69 180 ASN A C 1
ATOM 1427 O O . ASN A 1 180 ? 38.515 7.964 -36.314 1.00 75.69 180 ASN A O 1
ATOM 1431 N N . GLY A 1 181 ? 36.658 6.782 -35.866 1.00 68.31 181 GLY A N 1
ATOM 1432 C CA . GLY A 1 181 ? 36.922 5.698 -36.817 1.00 68.31 181 GLY A CA 1
ATOM 1433 C C . GLY A 1 181 ? 36.807 6.124 -38.285 1.00 68.31 181 GLY A C 1
ATOM 1434 O O . GLY A 1 181 ? 37.437 5.520 -39.150 1.00 68.31 181 GLY A O 1
ATOM 1435 N N . GLN A 1 182 ? 36.069 7.200 -38.576 1.00 63.50 182 GLN A N 1
ATOM 1436 C CA . GLN A 1 182 ? 35.846 7.699 -39.938 1.00 63.50 182 GLN A CA 1
ATOM 1437 C C . GLN A 1 182 ? 36.929 8.670 -40.449 1.00 63.50 182 GLN A C 1
ATOM 1439 O O . GLN A 1 182 ? 36.846 9.141 -41.585 1.00 63.50 182 GLN A O 1
ATOM 1444 N N . SER A 1 183 ? 37.982 8.927 -39.663 1.00 54.53 183 SER A N 1
ATOM 1445 C CA . SER A 1 183 ? 39.123 9.797 -40.015 1.00 54.53 183 SER A CA 1
ATOM 1446 C C . SER A 1 183 ? 39.923 9.348 -41.261 1.00 54.53 183 SER A C 1
ATOM 1448 O O . SER A 1 183 ? 40.877 10.019 -41.644 1.00 54.53 183 SER A O 1
ATOM 1450 N N . GLY A 1 184 ? 39.566 8.215 -41.886 1.00 51.97 184 GLY A N 1
ATOM 1451 C CA . GLY A 1 184 ? 40.276 7.569 -42.999 1.00 51.97 184 GLY A CA 1
ATOM 1452 C C . GLY A 1 184 ? 39.614 7.630 -44.387 1.00 51.97 184 GLY A C 1
ATOM 1453 O O . GLY A 1 184 ? 40.106 6.964 -45.290 1.00 51.97 184 GLY A O 1
ATOM 1454 N N . GLY A 1 185 ? 38.542 8.410 -44.590 1.00 47.59 185 GLY A N 1
ATOM 1455 C CA . GLY A 1 185 ? 38.000 8.703 -45.930 1.00 47.59 185 GLY A CA 1
ATOM 1456 C C . GLY A 1 185 ? 36.928 7.728 -46.439 1.00 47.59 185 GLY A C 1
ATOM 1457 O O . GLY A 1 185 ? 37.221 6.736 -47.096 1.00 47.59 185 GLY A O 1
ATOM 1458 N N . GLY A 1 186 ? 35.660 8.060 -46.186 1.00 53.19 186 GLY A N 1
ATOM 1459 C CA . GLY A 1 186 ? 34.493 7.377 -46.753 1.00 53.19 186 GLY A CA 1
ATOM 1460 C C . GLY A 1 186 ? 33.199 7.899 -46.128 1.00 53.19 186 GLY A C 1
ATOM 1461 O O . GLY A 1 186 ? 32.730 7.359 -45.127 1.00 53.19 186 GLY A O 1
ATOM 1462 N N . SER A 1 187 ? 32.657 8.988 -46.680 1.00 55.88 187 SER A N 1
ATOM 1463 C CA . SER A 1 187 ? 31.462 9.694 -46.184 1.00 55.88 187 SER A CA 1
ATOM 1464 C C . SER A 1 187 ? 30.145 8.943 -46.405 1.00 55.88 187 SER A C 1
ATOM 1466 O O . SER A 1 187 ? 29.172 9.220 -45.707 1.00 55.88 187 SER A O 1
ATOM 1468 N N . ASP A 1 188 ? 30.109 7.976 -47.322 1.00 58.00 188 ASP A N 1
ATOM 1469 C CA . ASP A 1 188 ? 28.853 7.352 -47.768 1.00 58.00 188 ASP A CA 1
ATOM 1470 C C . ASP A 1 188 ? 28.258 6.349 -46.765 1.00 58.00 188 ASP A C 1
ATOM 1472 O O . ASP A 1 188 ? 27.074 6.036 -46.840 1.00 58.00 188 ASP A O 1
ATOM 1476 N N . ASN A 1 189 ? 29.029 5.905 -45.766 1.00 66.88 189 ASN A N 1
ATOM 1477 C CA . ASN A 1 189 ? 28.573 4.938 -44.756 1.00 66.88 189 ASN A CA 1
ATOM 1478 C C . ASN A 1 189 ? 28.255 5.550 -43.385 1.00 66.88 189 ASN A C 1
ATOM 1480 O O . ASN A 1 189 ? 27.942 4.818 -42.456 1.00 66.88 189 ASN A O 1
ATOM 1484 N N . LEU A 1 190 ? 28.326 6.872 -43.216 1.00 68.94 190 LEU A N 1
ATOM 1485 C CA . LEU A 1 190 ? 28.192 7.484 -41.888 1.00 68.94 190 LEU A CA 1
ATOM 1486 C C . LEU A 1 190 ? 26.754 7.380 -41.352 1.00 68.94 190 LEU A C 1
ATOM 1488 O O . LEU A 1 190 ? 26.549 7.002 -40.205 1.00 68.94 190 LEU A O 1
ATOM 1492 N N . ILE A 1 191 ? 25.748 7.613 -42.200 1.00 69.12 191 ILE A N 1
ATOM 1493 C CA . ILE A 1 191 ? 24.332 7.440 -41.828 1.00 69.12 191 ILE A CA 1
ATOM 1494 C C . ILE A 1 191 ? 24.021 5.962 -41.550 1.00 69.12 191 ILE A C 1
ATOM 1496 O O . ILE A 1 191 ? 23.359 5.654 -40.563 1.00 69.12 191 ILE A O 1
ATOM 1500 N N . ALA A 1 192 ? 24.554 5.048 -42.366 1.00 69.94 192 ALA A N 1
ATOM 1501 C CA . ALA A 1 192 ? 24.392 3.610 -42.165 1.00 69.94 192 ALA A CA 1
ATOM 1502 C C . ALA A 1 192 ? 25.069 3.117 -40.873 1.00 69.94 192 ALA A C 1
ATOM 1504 O O . ALA A 1 192 ? 24.506 2.276 -40.188 1.00 69.94 192 ALA A O 1
ATOM 1505 N N . SER A 1 193 ? 26.223 3.670 -40.489 1.00 67.81 193 SER A N 1
ATOM 1506 C CA . SER A 1 193 ? 26.899 3.350 -39.221 1.00 67.81 193 SER A CA 1
ATOM 1507 C C . SER A 1 193 ? 26.214 3.967 -37.999 1.00 67.81 193 SER A C 1
ATOM 1509 O O . SER A 1 193 ? 26.312 3.428 -36.901 1.00 67.81 193 SER A O 1
ATOM 1511 N N . LEU A 1 194 ? 25.522 5.099 -38.167 1.00 69.12 194 LEU A N 1
ATOM 1512 C CA . LEU A 1 194 ? 24.755 5.726 -37.090 1.00 69.12 194 LEU A CA 1
ATOM 1513 C C . LEU A 1 194 ? 23.419 5.019 -36.830 1.00 69.12 194 LEU A C 1
ATOM 1515 O O . LEU A 1 194 ? 23.018 4.882 -35.675 1.00 69.12 194 LEU A O 1
ATOM 1519 N N . MET A 1 195 ? 22.739 4.607 -37.905 1.00 66.94 195 MET A N 1
ATOM 1520 C CA . MET A 1 195 ? 21.422 3.956 -37.883 1.00 66.94 195 MET A CA 1
ATOM 1521 C C . MET A 1 195 ? 21.489 2.424 -37.916 1.00 66.94 195 MET A C 1
ATOM 1523 O O . MET A 1 195 ? 20.456 1.771 -37.794 1.00 66.94 195 MET A O 1
ATOM 1527 N N . GLY A 1 196 ? 22.674 1.857 -38.137 1.00 64.25 196 GLY A N 1
ATOM 1528 C CA . GLY A 1 196 ? 22.892 0.418 -38.201 1.00 64.25 196 GLY A CA 1
ATOM 1529 C C . GLY A 1 196 ? 22.637 -0.269 -36.863 1.00 64.25 196 GLY A C 1
ATOM 1530 O O . GLY A 1 196 ? 22.571 0.367 -35.811 1.00 64.25 196 GLY A O 1
ATOM 1531 N N . GLU A 1 197 ? 22.500 -1.588 -36.906 1.00 57.34 197 GLU A N 1
ATOM 1532 C CA . GLU A 1 197 ? 22.327 -2.425 -35.720 1.00 57.34 197 GLU A CA 1
ATOM 1533 C C . GLU A 1 197 ? 23.553 -2.273 -34.796 1.00 57.34 197 GLU 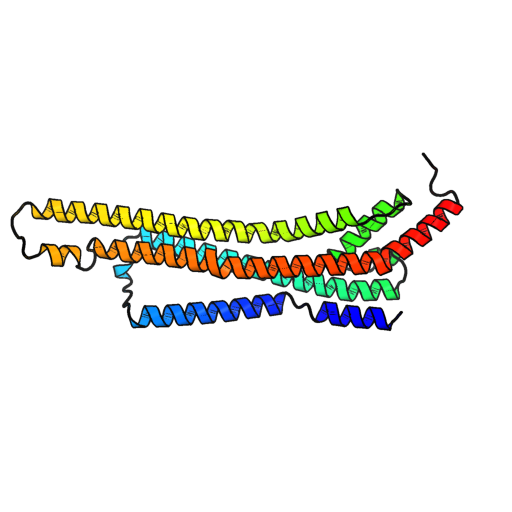A C 1
ATOM 1535 O O . GLU A 1 197 ? 24.689 -2.499 -35.213 1.00 57.34 197 GLU A O 1
ATOM 1540 N N . GLY A 1 198 ? 23.339 -1.787 -33.567 1.00 59.25 198 GLY A N 1
ATOM 1541 C CA . GLY A 1 198 ? 24.415 -1.402 -32.639 1.00 59.25 198 GLY A CA 1
ATOM 1542 C C . GLY A 1 198 ? 25.010 -0.000 -32.857 1.00 59.25 198 GLY A C 1
ATOM 1543 O O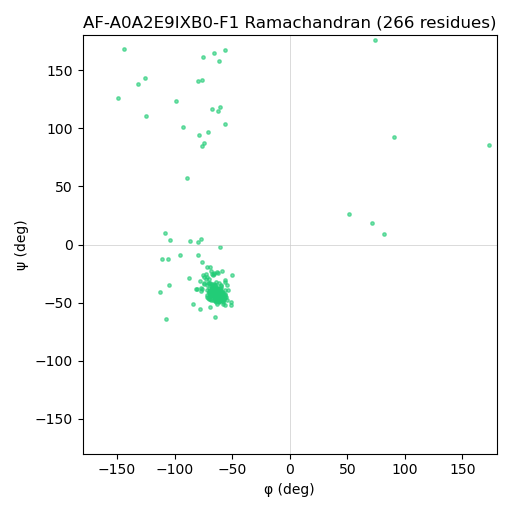 . GLY A 1 198 ? 26.030 0.329 -32.255 1.00 59.25 198 GLY A O 1
ATOM 1544 N N . GLY A 1 199 ? 24.402 0.825 -33.714 1.00 64.50 199 GLY A N 1
ATOM 1545 C CA . GLY A 1 199 ? 24.745 2.237 -33.872 1.00 64.50 199 GLY A CA 1
ATOM 1546 C C . GLY A 1 199 ? 24.217 3.098 -32.712 1.00 64.50 199 GLY A C 1
ATOM 1547 O O . GLY A 1 199 ? 23.265 2.701 -32.034 1.00 64.50 199 GLY A O 1
ATOM 1548 N N . PRO A 1 200 ? 24.753 4.315 -32.508 1.00 68.75 200 PRO A N 1
ATOM 1549 C CA . PRO A 1 200 ? 24.438 5.152 -31.347 1.00 68.75 200 PRO A CA 1
ATOM 1550 C C . PRO A 1 200 ? 22.954 5.460 -31.147 1.00 68.75 200 PRO A C 1
ATOM 1552 O O . PRO A 1 200 ? 22.492 5.635 -30.020 1.00 68.75 200 PRO A O 1
ATOM 1555 N N . LEU A 1 201 ? 22.193 5.521 -32.242 1.00 71.06 201 LEU A N 1
ATOM 1556 C CA . LEU A 1 201 ? 20.753 5.771 -32.208 1.00 71.06 201 LEU A CA 1
ATOM 1557 C C . LEU A 1 201 ? 19.974 4.631 -31.527 1.00 71.06 201 LEU A C 1
ATOM 1559 O O . LEU A 1 201 ? 18.928 4.897 -30.946 1.00 71.06 201 LEU A O 1
ATOM 1563 N N . SER A 1 202 ? 20.501 3.403 -31.497 1.00 67.81 202 SER A N 1
ATOM 1564 C CA . SER A 1 202 ? 19.872 2.283 -30.778 1.00 67.81 202 SER A CA 1
ATOM 1565 C C . SER A 1 202 ? 19.916 2.452 -29.249 1.00 67.81 202 SER A C 1
ATOM 1567 O O . SER A 1 202 ? 18.965 2.100 -28.548 1.00 67.81 202 SER A O 1
ATOM 1569 N N . GLY A 1 203 ? 20.973 3.079 -28.715 1.00 68.00 203 GLY A N 1
ATOM 1570 C CA . GLY A 1 203 ? 21.092 3.391 -27.286 1.00 68.00 203 GLY A CA 1
ATOM 1571 C C . GLY A 1 203 ? 20.062 4.416 -26.790 1.00 68.00 203 GLY A C 1
ATOM 1572 O O . GLY A 1 203 ? 19.699 4.408 -25.609 1.00 68.00 203 GLY A O 1
ATOM 1573 N N . LEU A 1 204 ? 19.552 5.270 -27.686 1.00 77.75 204 LEU A N 1
ATOM 1574 C CA . LEU A 1 204 ? 18.516 6.259 -27.382 1.00 77.75 204 LEU A CA 1
ATOM 1575 C C . LEU A 1 204 ? 17.165 5.591 -27.078 1.00 77.75 204 LEU A C 1
ATOM 1577 O O . LEU A 1 204 ? 16.510 5.944 -26.094 1.00 77.75 204 LEU A O 1
ATOM 1581 N N . ASP A 1 205 ? 16.777 4.597 -27.877 1.00 76.00 205 ASP A N 1
ATOM 1582 C CA . ASP A 1 205 ? 15.511 3.878 -27.708 1.00 76.00 205 ASP A CA 1
ATOM 1583 C C . ASP A 1 205 ? 15.476 3.149 -26.363 1.00 76.00 205 ASP A C 1
ATOM 1585 O O . ASP A 1 205 ? 14.518 3.274 -25.595 1.00 76.00 205 ASP A O 1
ATOM 1589 N N . ALA A 1 206 ? 16.569 2.465 -26.011 1.00 76.88 206 ALA A N 1
ATOM 1590 C CA . ALA A 1 206 ? 16.697 1.808 -24.716 1.00 76.88 206 ALA A CA 1
ATOM 1591 C C . ALA A 1 206 ? 16.620 2.803 -23.536 1.00 76.88 206 ALA A C 1
ATOM 1593 O O . ALA A 1 206 ? 15.988 2.528 -22.511 1.00 76.88 206 ALA A O 1
ATOM 1594 N N . ALA A 1 207 ? 17.202 3.995 -23.675 1.00 84.06 207 ALA A N 1
ATOM 1595 C CA . ALA A 1 207 ? 17.074 5.056 -22.676 1.00 84.06 207 ALA A CA 1
ATOM 1596 C C . ALA A 1 207 ? 15.611 5.484 -22.465 1.00 84.06 207 ALA A C 1
ATOM 1598 O O . ALA A 1 207 ? 15.182 5.659 -21.318 1.00 84.06 207 ALA A O 1
ATOM 1599 N N . PHE A 1 208 ? 14.844 5.652 -23.545 1.00 85.38 208 PHE A N 1
ATOM 1600 C CA . PHE A 1 208 ? 13.441 6.057 -23.462 1.00 85.38 208 PHE A CA 1
ATOM 1601 C C . PHE A 1 208 ? 12.543 4.958 -22.896 1.00 85.38 208 PHE A C 1
ATOM 1603 O O . PHE A 1 208 ? 11.709 5.250 -22.035 1.00 85.38 208 PHE A O 1
ATOM 1610 N N . TYR A 1 209 ? 12.747 3.699 -23.289 1.00 85.06 209 TYR A N 1
ATOM 1611 C CA . TYR A 1 209 ? 12.010 2.570 -22.716 1.00 85.06 209 TYR A CA 1
ATOM 1612 C C . TYR A 1 209 ? 12.262 2.421 -21.216 1.00 85.06 209 TYR A C 1
ATOM 1614 O O . TYR A 1 209 ? 11.322 2.186 -20.456 1.00 85.06 209 TYR A O 1
ATOM 1622 N N . THR A 1 210 ? 13.499 2.626 -20.760 1.00 86.12 210 THR A N 1
ATOM 1623 C CA . THR A 1 210 ? 13.829 2.560 -19.330 1.00 86.12 210 THR A CA 1
ATOM 1624 C C . THR A 1 210 ? 13.068 3.618 -18.521 1.00 86.12 210 THR A C 1
ATOM 1626 O O . THR A 1 210 ? 12.469 3.295 -17.491 1.00 86.12 210 THR A O 1
ATOM 1629 N N . THR A 1 211 ? 13.003 4.861 -19.014 1.00 91.31 211 THR A N 1
ATOM 1630 C CA . THR A 1 211 ? 12.183 5.916 -18.389 1.00 91.31 211 THR A CA 1
ATOM 1631 C C . THR A 1 211 ? 10.697 5.598 -18.445 1.00 91.31 211 THR A C 1
ATOM 1633 O O . THR A 1 211 ? 10.008 5.766 -17.437 1.00 91.31 211 THR A O 1
ATOM 1636 N N . LEU A 1 212 ? 10.198 5.105 -19.582 1.00 90.62 212 LEU A N 1
ATOM 1637 C CA . LEU A 1 212 ? 8.793 4.740 -19.731 1.00 90.62 212 LEU A CA 1
ATOM 1638 C C . LEU A 1 212 ? 8.387 3.672 -18.710 1.00 90.62 212 LEU A C 1
ATOM 1640 O O . LEU A 1 212 ? 7.363 3.828 -18.048 1.00 90.62 212 LEU A O 1
ATOM 1644 N N . LEU A 1 213 ? 9.197 2.625 -18.532 1.00 90.94 213 LEU A N 1
ATOM 1645 C CA . LEU A 1 213 ? 8.930 1.572 -17.552 1.00 90.94 213 LEU A CA 1
ATOM 1646 C C . LEU A 1 213 ? 8.972 2.104 -16.116 1.00 90.94 213 LEU A C 1
ATOM 1648 O O . LEU A 1 213 ? 8.060 1.816 -15.339 1.00 90.94 213 LEU A O 1
ATOM 1652 N N . GLY A 1 214 ? 9.976 2.914 -15.765 1.00 93.19 214 GLY A N 1
ATOM 1653 C CA . GLY A 1 214 ? 10.065 3.531 -14.437 1.00 93.19 214 GLY A CA 1
ATOM 1654 C C . GLY A 1 214 ? 8.861 4.426 -14.121 1.00 93.19 214 GLY A C 1
ATOM 1655 O O . GLY A 1 214 ? 8.267 4.328 -13.044 1.00 93.19 214 GLY A O 1
ATOM 1656 N N . ALA A 1 215 ? 8.443 5.253 -15.083 1.00 94.56 215 ALA A N 1
ATOM 1657 C CA . ALA A 1 215 ? 7.276 6.121 -14.959 1.00 94.56 215 ALA A CA 1
ATOM 1658 C C . ALA A 1 215 ? 5.955 5.335 -14.913 1.00 94.56 215 ALA A C 1
ATOM 1660 O O . ALA A 1 215 ? 5.067 5.679 -14.134 1.00 94.56 215 ALA A O 1
ATOM 1661 N N . LEU A 1 216 ? 5.822 4.266 -15.701 1.00 94.25 216 LEU A N 1
ATOM 1662 C CA . LEU A 1 216 ? 4.620 3.437 -15.732 1.00 94.25 216 LEU A CA 1
ATOM 1663 C C . LEU A 1 216 ? 4.449 2.648 -14.428 1.00 94.25 216 LEU A C 1
ATOM 1665 O O . LEU A 1 216 ? 3.409 2.757 -13.777 1.00 94.25 216 LEU A O 1
ATOM 1669 N N . PHE A 1 217 ? 5.464 1.885 -14.016 1.00 94.12 217 PHE A N 1
ATOM 1670 C CA . PHE A 1 217 ? 5.379 1.068 -12.805 1.00 94.12 217 PHE A CA 1
ATOM 1671 C C . PHE A 1 217 ? 5.370 1.919 -11.535 1.00 94.12 217 PHE A C 1
ATOM 1673 O O . PHE A 1 217 ? 4.522 1.711 -10.668 1.00 94.12 217 PHE A O 1
ATOM 1680 N N . GLY A 1 218 ? 6.267 2.901 -11.430 1.00 93.81 218 GLY A N 1
ATOM 1681 C CA . GLY A 1 218 ? 6.357 3.776 -10.263 1.00 93.81 218 GLY A CA 1
ATOM 1682 C C . GLY A 1 218 ? 5.279 4.858 -10.240 1.00 93.81 218 GLY A C 1
ATOM 1683 O O . GLY A 1 218 ? 4.522 4.983 -9.278 1.00 93.81 218 GLY A O 1
ATOM 1684 N N . GLY A 1 219 ? 5.192 5.649 -11.306 1.00 92.50 219 GLY A N 1
ATOM 1685 C CA . GLY A 1 219 ? 4.349 6.845 -11.361 1.00 92.50 219 GLY A CA 1
ATOM 1686 C C . GLY A 1 219 ? 2.857 6.571 -11.505 1.00 92.50 219 GLY A C 1
ATOM 1687 O O . GLY A 1 219 ? 2.060 7.329 -10.951 1.00 92.50 219 GLY A O 1
ATOM 1688 N N . VAL A 1 220 ? 2.479 5.497 -12.203 1.00 94.38 220 VAL A N 1
ATOM 1689 C CA . VAL A 1 220 ? 1.072 5.171 -12.473 1.00 94.38 220 VAL A CA 1
ATOM 1690 C C . VAL A 1 220 ? 0.616 3.981 -11.638 1.00 94.38 220 VAL A C 1
ATOM 1692 O O . VAL A 1 220 ? -0.253 4.138 -10.781 1.00 94.38 220 VAL A O 1
ATOM 1695 N N . ILE A 1 221 ? 1.204 2.801 -11.855 1.00 95.06 221 ILE A N 1
ATOM 1696 C CA . ILE A 1 221 ? 0.691 1.547 -11.287 1.00 95.06 221 ILE A CA 1
ATOM 1697 C C . ILE A 1 221 ? 0.785 1.565 -9.762 1.00 95.06 221 ILE A C 1
ATOM 1699 O O . ILE A 1 221 ? -0.241 1.527 -9.082 1.00 95.06 221 ILE A O 1
ATOM 1703 N N . LEU A 1 222 ? 1.998 1.667 -9.212 1.00 95.38 222 LEU A N 1
ATOM 1704 C CA . LEU A 1 222 ? 2.190 1.633 -7.763 1.00 95.38 222 LEU A CA 1
ATOM 1705 C C . LEU A 1 222 ? 1.473 2.786 -7.073 1.00 95.38 222 LEU A C 1
ATOM 1707 O O . LEU A 1 222 ? 0.846 2.568 -6.044 1.00 95.38 222 LEU A O 1
ATOM 1711 N N . ARG A 1 223 ? 1.498 3.987 -7.657 1.00 95.00 223 ARG A N 1
ATOM 1712 C CA . ARG A 1 223 ? 0.858 5.169 -7.070 1.00 95.00 223 ARG A CA 1
ATOM 1713 C C . ARG A 1 223 ? -0.657 5.025 -6.930 1.00 95.00 223 ARG A C 1
ATOM 1715 O O . ARG A 1 223 ? -1.224 5.464 -5.931 1.00 95.00 223 ARG A O 1
ATOM 1722 N N . ILE A 1 224 ? -1.317 4.395 -7.901 1.00 95.44 224 ILE A N 1
ATOM 1723 C CA . ILE A 1 224 ? -2.750 4.097 -7.811 1.00 95.44 224 ILE A CA 1
ATOM 1724 C C . ILE A 1 224 ? -2.997 2.997 -6.774 1.00 95.44 224 ILE A C 1
ATOM 1726 O O . ILE A 1 224 ? -3.867 3.156 -5.918 1.00 95.44 224 ILE A O 1
ATOM 1730 N N . LEU A 1 225 ? -2.219 1.908 -6.794 1.00 95.25 225 LEU A N 1
ATOM 1731 C CA . LEU A 1 225 ? -2.391 0.800 -5.846 1.00 95.25 225 LEU A CA 1
ATOM 1732 C C . LEU A 1 225 ? -2.187 1.242 -4.389 1.00 95.25 225 LEU A C 1
ATOM 1734 O O . LEU A 1 225 ? -2.995 0.889 -3.527 1.00 95.25 225 LEU A O 1
ATOM 1738 N N . THR A 1 226 ? -1.165 2.054 -4.106 1.00 95.19 226 THR A N 1
ATOM 1739 C CA . THR A 1 226 ? -0.933 2.602 -2.763 1.00 95.19 226 THR A CA 1
ATOM 1740 C C . THR A 1 226 ? -2.021 3.592 -2.362 1.00 95.19 226 THR A C 1
ATOM 1742 O O . THR A 1 226 ? -2.457 3.570 -1.214 1.00 95.19 226 THR A O 1
ATOM 1745 N N . SER A 1 227 ? -2.532 4.410 -3.288 1.00 94.75 227 SER A N 1
ATOM 1746 C CA . SER A 1 227 ? -3.654 5.317 -3.011 1.00 94.75 227 SER A CA 1
ATOM 1747 C C . SER A 1 227 ? -4.923 4.562 -2.597 1.00 94.75 227 SER A C 1
ATOM 1749 O O . SER A 1 227 ? -5.588 4.948 -1.631 1.00 94.75 227 SER A O 1
ATOM 1751 N N . VAL A 1 228 ? -5.226 3.441 -3.263 1.00 94.19 228 VAL A N 1
ATOM 1752 C CA . VAL A 1 228 ? -6.357 2.571 -2.899 1.00 94.19 228 VAL A CA 1
ATOM 1753 C C . VAL A 1 228 ? -6.184 2.010 -1.486 1.00 94.19 228 VAL A C 1
ATOM 1755 O O . VAL A 1 228 ? -7.134 2.036 -0.703 1.00 94.19 228 VAL A O 1
ATOM 1758 N N . ILE A 1 229 ? -4.977 1.558 -1.131 1.00 94.62 229 ILE A N 1
ATOM 1759 C CA . ILE A 1 229 ? -4.672 1.059 0.218 1.00 94.62 229 ILE A CA 1
ATOM 1760 C C . ILE A 1 229 ? -4.840 2.171 1.260 1.00 94.62 229 ILE A C 1
ATOM 1762 O O . ILE A 1 229 ? -5.533 1.956 2.251 1.00 94.62 229 ILE A O 1
ATOM 1766 N N . SER A 1 230 ? -4.298 3.369 1.020 1.00 95.19 230 SER A N 1
ATOM 1767 C CA . SER A 1 230 ? -4.468 4.523 1.917 1.00 95.19 230 SER A CA 1
ATOM 1768 C C . SER A 1 230 ? -5.944 4.856 2.147 1.00 95.19 230 SER A C 1
ATOM 1770 O O . SER A 1 230 ? -6.358 5.064 3.284 1.00 95.19 230 SER A O 1
ATOM 1772 N N . SER A 1 231 ? -6.765 4.839 1.090 1.00 92.94 231 SER A N 1
ATOM 1773 C CA . SER A 1 231 ? -8.210 5.066 1.218 1.00 92.94 231 SER A CA 1
ATOM 1774 C C . SER A 1 231 ? -8.896 3.988 2.060 1.00 92.94 231 SER A C 1
ATOM 1776 O O . SER A 1 231 ? -9.763 4.302 2.878 1.00 92.94 231 SER A O 1
ATOM 1778 N N . ASN A 1 232 ? -8.512 2.721 1.886 1.00 91.62 232 ASN A N 1
ATOM 1779 C CA . ASN A 1 232 ? -9.065 1.622 2.673 1.00 91.62 232 ASN A CA 1
ATOM 1780 C C . ASN A 1 232 ? -8.645 1.714 4.147 1.00 91.62 232 ASN A C 1
ATOM 1782 O O . ASN A 1 232 ? -9.488 1.505 5.013 1.00 91.62 232 ASN A O 1
ATOM 1786 N N . ILE A 1 233 ? -7.392 2.091 4.431 1.00 94.06 233 ILE A N 1
ATOM 1787 C CA . ILE A 1 233 ? -6.905 2.338 5.796 1.00 94.06 233 ILE A CA 1
ATOM 1788 C C . ILE A 1 233 ? -7.754 3.416 6.468 1.00 94.06 233 ILE A C 1
ATOM 1790 O O . ILE A 1 233 ? -8.279 3.171 7.547 1.00 94.06 233 ILE A O 1
ATOM 1794 N N . SER A 1 234 ? -7.950 4.571 5.822 1.00 93.88 234 SER A N 1
ATOM 1795 C CA . SER A 1 234 ? -8.754 5.662 6.391 1.00 93.88 234 SER A CA 1
ATOM 1796 C C . SER A 1 234 ? -10.201 5.257 6.668 1.00 93.88 234 SER A C 1
ATOM 1798 O O . SER A 1 234 ? -10.770 5.664 7.677 1.00 93.88 234 SER A O 1
ATOM 1800 N N . ARG A 1 235 ? -10.811 4.446 5.792 1.00 91.06 235 ARG A N 1
ATOM 1801 C CA . ARG A 1 235 ? -12.167 3.923 6.021 1.00 91.06 235 ARG A CA 1
ATOM 1802 C C . ARG A 1 235 ? -12.199 2.968 7.209 1.00 91.06 235 ARG A C 1
ATOM 1804 O O . ARG A 1 235 ? -13.046 3.136 8.078 1.00 91.06 235 ARG A O 1
ATOM 1811 N N . TYR A 1 236 ? -11.266 2.019 7.254 1.00 91.25 236 TYR A N 1
ATOM 1812 C CA . TYR A 1 236 ? -11.148 1.057 8.346 1.00 91.25 236 TYR A CA 1
ATOM 1813 C C . TYR A 1 236 ? -10.965 1.760 9.697 1.00 91.25 236 TYR A C 1
ATOM 1815 O O . TYR A 1 236 ? -11.698 1.473 10.638 1.00 91.25 236 TYR A O 1
ATOM 1823 N N . THR A 1 237 ? -10.055 2.737 9.791 1.00 93.12 237 THR A N 1
ATOM 1824 C CA . THR A 1 237 ? -9.824 3.471 11.044 1.00 93.12 237 THR A CA 1
ATOM 1825 C C . THR A 1 237 ? -11.008 4.334 11.454 1.00 93.12 237 THR A C 1
ATOM 1827 O O . THR A 1 237 ? -11.321 4.385 12.638 1.00 93.12 237 THR A O 1
ATOM 1830 N N . ALA A 1 238 ? -11.693 4.976 10.502 1.00 91.94 238 ALA A N 1
ATOM 1831 C CA . ALA A 1 238 ? -12.894 5.754 10.796 1.00 91.94 238 ALA A CA 1
ATOM 1832 C C . ALA A 1 238 ? -14.022 4.876 11.357 1.00 91.94 238 ALA A C 1
ATOM 1834 O O . ALA A 1 238 ? -14.636 5.237 12.354 1.00 91.94 238 ALA A O 1
ATOM 1835 N N . HIS A 1 239 ? -14.258 3.704 10.759 1.00 88.69 239 HIS A N 1
ATOM 1836 C CA . HIS A 1 239 ? -15.297 2.788 11.239 1.00 88.69 239 HIS A CA 1
ATOM 1837 C C . HIS A 1 239 ? -14.931 2.180 12.592 1.00 88.69 239 HIS A C 1
ATOM 1839 O O . HIS A 1 239 ? -15.788 2.037 13.457 1.00 88.69 239 HIS A O 1
ATOM 1845 N N . LEU A 1 240 ? -13.654 1.846 12.791 1.00 90.88 240 LEU A N 1
ATOM 1846 C CA . LEU A 1 240 ? -13.166 1.384 14.083 1.00 90.88 240 LEU A CA 1
ATOM 1847 C C . LEU A 1 240 ? -13.438 2.429 15.169 1.00 90.88 240 LEU A C 1
ATOM 1849 O O . LEU A 1 240 ? -14.003 2.068 16.193 1.00 90.88 240 LEU A O 1
ATOM 1853 N N . ALA A 1 241 ? -13.093 3.696 14.918 1.00 92.62 241 ALA A N 1
ATOM 1854 C CA . ALA A 1 241 ? -13.311 4.801 15.851 1.00 92.62 241 ALA A CA 1
ATOM 1855 C C . ALA A 1 241 ? -14.797 5.036 16.158 1.00 92.62 241 ALA A C 1
ATOM 1857 O O . ALA A 1 241 ? -15.165 5.283 17.306 1.00 92.62 241 ALA A O 1
ATOM 1858 N N . GLU A 1 242 ? -15.658 4.941 15.142 1.00 90.50 242 GLU A N 1
ATOM 1859 C CA . GLU A 1 242 ? -17.109 5.038 15.305 1.00 90.50 242 GLU A CA 1
ATOM 1860 C C . GLU A 1 242 ? -17.642 3.914 16.203 1.00 90.50 242 GLU A C 1
ATOM 1862 O O . GLU A 1 242 ? -18.343 4.177 17.179 1.00 90.50 242 GLU A O 1
ATOM 1867 N N . LEU A 1 243 ? -17.252 2.664 15.935 1.00 87.81 243 LEU A N 1
ATOM 1868 C CA . LEU A 1 243 ? -17.661 1.507 16.735 1.00 87.81 243 LEU A CA 1
ATOM 1869 C C . LEU A 1 243 ? -17.220 1.639 18.195 1.00 87.81 243 LEU A C 1
ATOM 1871 O O . LEU A 1 243 ? -17.987 1.357 19.119 1.00 87.81 243 LEU A O 1
ATOM 1875 N N . THR A 1 244 ? -15.986 2.072 18.423 1.00 91.19 244 THR A N 1
ATOM 1876 C CA . THR A 1 244 ? -15.454 2.233 19.774 1.00 91.19 244 THR A CA 1
ATOM 1877 C C . THR A 1 244 ? -16.078 3.423 20.498 1.00 91.19 244 THR A C 1
ATOM 1879 O O . THR A 1 244 ? -16.351 3.298 21.692 1.00 91.19 244 THR A O 1
ATOM 1882 N N . GLU A 1 245 ? -16.408 4.524 19.812 1.00 90.81 245 GLU A N 1
ATOM 1883 C CA . GLU A 1 245 ? -17.118 5.663 20.423 1.00 90.81 245 GLU A CA 1
ATOM 1884 C C . GLU A 1 245 ? -18.553 5.303 20.809 1.00 90.81 245 GLU A C 1
ATOM 1886 O O . GLU A 1 245 ? -19.029 5.708 21.867 1.00 90.81 245 GLU A O 1
ATOM 1891 N N . VAL A 1 246 ? -19.250 4.544 19.960 1.00 87.69 246 VAL A N 1
ATOM 1892 C CA . VAL A 1 246 ? -20.676 4.244 20.146 1.00 87.69 246 VAL A CA 1
ATOM 1893 C C . VAL A 1 246 ? -20.894 3.105 21.140 1.00 87.69 246 VAL A C 1
ATOM 1895 O O . VAL A 1 246 ? -21.835 3.162 21.930 1.00 87.69 246 VAL A O 1
ATOM 1898 N N . TYR A 1 247 ? -20.041 2.077 21.134 1.00 85.00 247 TYR A N 1
ATOM 1899 C CA . TYR A 1 247 ? -20.296 0.852 21.902 1.00 85.00 247 TYR A CA 1
ATOM 1900 C C . TYR A 1 247 ? -19.313 0.635 23.055 1.00 85.00 247 TYR A C 1
ATOM 1902 O O . TYR A 1 247 ? -19.722 0.258 24.153 1.00 85.00 247 TYR A O 1
ATOM 1910 N N . VAL A 1 248 ? -18.023 0.902 22.845 1.00 88.81 248 VAL A N 1
ATOM 1911 C CA . VAL A 1 248 ? -16.977 0.567 23.829 1.00 88.81 248 VAL A CA 1
ATOM 1912 C C . VAL A 1 248 ? -16.853 1.642 24.901 1.00 88.81 248 VAL A C 1
ATOM 1914 O O . VAL A 1 248 ? -16.900 1.348 26.098 1.00 88.81 248 VAL A O 1
ATOM 1917 N N . LEU A 1 249 ? -16.713 2.902 24.491 1.00 90.38 249 LEU A N 1
ATOM 1918 C CA . LEU A 1 249 ? -16.498 4.008 25.417 1.00 90.38 249 LEU A CA 1
ATOM 1919 C C . LEU A 1 249 ? -17.666 4.228 26.380 1.00 90.38 249 LEU A C 1
ATOM 1921 O O . LEU A 1 249 ? -17.387 4.423 27.562 1.00 90.38 249 LEU A O 1
ATOM 1925 N N . PRO A 1 250 ? -18.949 4.163 25.975 1.00 88.00 250 PRO A N 1
ATOM 1926 C CA . PRO A 1 250 ? -20.054 4.325 26.912 1.00 88.00 250 PRO A CA 1
ATOM 1927 C C . PRO A 1 250 ? -20.078 3.211 27.961 1.00 88.00 250 PRO A C 1
ATOM 1929 O O . PRO A 1 250 ? -20.283 3.490 29.141 1.00 88.00 250 PRO A O 1
ATOM 1932 N N . MET A 1 251 ? -19.793 1.965 27.568 1.00 85.94 251 MET A N 1
ATOM 1933 C CA . MET A 1 251 ? -19.695 0.834 28.496 1.00 85.94 251 MET A CA 1
ATOM 1934 C C . MET A 1 251 ? -18.578 1.051 29.526 1.00 85.94 251 MET A C 1
ATOM 1936 O O . MET A 1 251 ? -18.801 0.905 30.733 1.00 85.94 251 MET A O 1
ATOM 1940 N N . MET A 1 252 ? -17.391 1.466 29.073 1.00 87.88 252 MET A N 1
ATOM 1941 C CA . MET A 1 252 ? -16.265 1.746 29.964 1.00 87.88 252 MET A CA 1
ATOM 1942 C C . MET A 1 252 ? -16.522 2.965 30.861 1.00 87.88 252 MET A C 1
ATOM 1944 O O . MET A 1 252 ? -16.270 2.890 32.058 1.00 87.88 252 MET A O 1
ATOM 1948 N N . ARG A 1 253 ? -17.071 4.064 30.325 1.00 88.62 253 ARG A N 1
ATOM 1949 C CA . ARG A 1 253 ? -17.396 5.292 31.079 1.00 88.62 253 ARG A CA 1
ATOM 1950 C C . ARG A 1 253 ? -18.463 5.037 32.147 1.00 88.62 253 ARG A C 1
ATOM 1952 O O . ARG A 1 253 ? -18.298 5.470 33.282 1.00 88.62 253 ARG A O 1
ATOM 1959 N N . ASN A 1 254 ? -19.509 4.274 31.825 1.00 86.50 254 ASN A N 1
ATOM 1960 C CA . ASN A 1 254 ? -20.534 3.877 32.796 1.00 86.50 254 ASN A CA 1
ATOM 1961 C C . ASN A 1 254 ? -19.950 3.011 33.920 1.00 86.50 254 ASN A C 1
ATOM 1963 O O . ASN A 1 254 ? -20.327 3.155 35.082 1.00 86.50 254 ASN A O 1
ATOM 1967 N N . THR A 1 255 ? -19.017 2.120 33.584 1.00 85.88 255 THR A N 1
ATOM 1968 C CA . THR A 1 255 ? -18.315 1.298 34.577 1.00 85.88 255 THR A CA 1
ATOM 1969 C C . THR A 1 255 ? -17.367 2.150 35.425 1.00 85.88 255 THR A C 1
ATOM 1971 O O . THR A 1 255 ? -17.332 1.993 36.643 1.00 85.88 255 THR A O 1
ATOM 1974 N N . ALA A 1 256 ? -16.660 3.106 34.815 1.00 85.00 256 ALA A N 1
ATOM 1975 C CA . ALA A 1 256 ? -15.767 4.037 35.503 1.00 85.00 256 ALA A CA 1
ATOM 1976 C C . ALA A 1 256 ? -16.522 4.896 36.520 1.00 85.00 256 ALA A C 1
ATOM 1978 O O . ALA A 1 256 ? -16.070 5.020 37.653 1.00 85.00 256 ALA A O 1
ATOM 1979 N N . ALA A 1 257 ? -17.689 5.427 36.143 1.00 84.69 257 ALA A N 1
ATOM 1980 C CA . ALA A 1 257 ? -18.528 6.234 37.025 1.00 84.69 257 ALA A CA 1
ATOM 1981 C C . ALA A 1 257 ? -18.960 5.452 38.276 1.00 84.69 257 ALA A C 1
ATOM 1983 O O . ALA A 1 257 ? -18.801 5.939 39.392 1.00 84.69 257 ALA A O 1
ATOM 1984 N N . LYS A 1 258 ? -19.402 4.196 38.110 1.00 84.94 258 LYS A N 1
ATOM 1985 C CA . LYS A 1 258 ? -19.750 3.313 39.241 1.00 84.94 258 LYS A CA 1
ATOM 1986 C C . LYS A 1 258 ? -18.553 3.032 40.155 1.00 84.94 258 LYS A C 1
ATOM 1988 O O . LYS A 1 258 ? -18.705 2.975 41.372 1.00 84.94 258 LYS A O 1
ATOM 1993 N N . LEU A 1 259 ? -17.366 2.848 39.576 1.00 84.00 259 LEU A N 1
ATOM 1994 C CA . LEU A 1 259 ? -16.128 2.626 40.328 1.00 84.00 259 LEU A CA 1
ATOM 1995 C C . LEU A 1 259 ? -15.648 3.894 41.055 1.00 84.00 259 LEU A C 1
ATOM 1997 O O . LEU A 1 259 ? -15.078 3.811 42.145 1.00 84.00 259 LEU A O 1
ATOM 2001 N N . GLU A 1 260 ? -15.879 5.074 40.481 1.00 83.25 260 GLU A N 1
ATOM 2002 C CA . GLU A 1 260 ? -15.606 6.354 41.136 1.00 83.25 260 GLU A CA 1
ATOM 2003 C C . GLU A 1 260 ? -16.546 6.569 42.331 1.00 83.25 260 GLU A C 1
ATOM 2005 O O . GLU A 1 260 ? -16.074 6.895 43.421 1.00 83.25 260 GLU A O 1
ATOM 2010 N N . GLU A 1 261 ? -17.842 6.278 42.176 1.00 82.75 261 GLU A N 1
ATOM 2011 C CA . GLU A 1 261 ? -18.821 6.289 43.274 1.00 82.75 261 GLU A CA 1
ATOM 2012 C C . GLU A 1 261 ? -18.453 5.309 44.400 1.00 82.75 261 GLU A C 1
ATOM 2014 O O . GLU A 1 261 ? -18.631 5.623 45.578 1.00 82.75 261 GLU A O 1
ATOM 2019 N N . SER A 1 262 ? -17.882 4.145 44.067 1.00 83.00 262 SER A N 1
ATOM 2020 C CA . SER A 1 262 ? -17.416 3.168 45.058 1.00 83.00 262 SER A CA 1
ATOM 2021 C C . SER A 1 262 ? -16.053 3.506 45.684 1.00 83.00 262 SER A C 1
ATOM 2023 O O . SER A 1 262 ? -15.531 2.713 46.467 1.00 83.00 262 SER A O 1
ATOM 2025 N N . GLY A 1 263 ? -15.438 4.640 45.328 1.00 77.44 263 GLY A N 1
ATOM 2026 C CA . GLY A 1 263 ? -14.139 5.075 45.854 1.00 77.44 263 GLY A CA 1
ATOM 2027 C C . GLY A 1 263 ? -12.937 4.259 45.363 1.00 77.44 263 GLY A C 1
ATOM 2028 O O . GLY A 1 263 ? -11.880 4.290 45.995 1.00 77.44 263 GLY A O 1
ATOM 2029 N N . TYR A 1 264 ? -13.080 3.517 44.258 1.00 74.50 264 TYR A N 1
ATOM 2030 C CA . TYR A 1 264 ? -12.014 2.679 43.693 1.00 74.50 264 TYR A CA 1
ATOM 2031 C C . TYR A 1 264 ? -10.875 3.524 43.106 1.00 74.50 264 TYR A C 1
ATOM 2033 O O . TYR A 1 264 ? -9.698 3.246 43.340 1.00 74.50 264 TYR A O 1
ATOM 2041 N N . TYR A 1 265 ? -11.215 4.608 42.405 1.00 72.25 265 TYR A N 1
ATOM 2042 C CA . TYR A 1 265 ? -10.235 5.605 41.986 1.00 72.25 265 TYR A CA 1
ATOM 2043 C C . TYR A 1 265 ? -9.917 6.515 43.174 1.00 72.25 265 TYR A C 1
ATOM 2045 O O . TYR A 1 265 ? -10.614 7.495 43.440 1.00 72.25 265 TYR A O 1
ATOM 2053 N N . LYS A 1 266 ? -8.855 6.201 43.922 1.00 58.75 266 LYS A N 1
ATOM 2054 C CA . LYS A 1 266 ? -8.289 7.170 44.867 1.00 58.75 266 LYS A CA 1
ATOM 2055 C C . LYS A 1 266 ? -7.802 8.373 44.065 1.00 58.75 266 LYS A C 1
ATOM 2057 O O . LYS A 1 266 ? -6.867 8.238 43.281 1.00 58.75 266 LYS A O 1
ATOM 2062 N N . ARG A 1 267 ? -8.433 9.534 44.274 1.00 50.28 267 ARG A N 1
ATOM 2063 C CA . ARG A 1 267 ? -7.915 10.829 43.814 1.00 50.28 267 ARG A CA 1
ATOM 2064 C C . ARG A 1 267 ? -6.509 10.995 44.392 1.00 50.28 267 ARG A C 1
ATOM 2066 O O . ARG A 1 267 ? -6.375 11.201 45.597 1.00 50.28 267 ARG A O 1
ATOM 2073 N N . SER A 1 268 ? -5.492 10.803 43.555 1.00 48.19 268 SER A N 1
ATOM 2074 C CA . SER A 1 268 ? -4.131 11.270 43.825 1.00 48.19 268 SER A CA 1
ATOM 2075 C C . SER A 1 268 ? -4.080 12.778 43.663 1.00 48.19 268 SER A C 1
ATOM 2077 O O . SER A 1 268 ? -4.598 13.232 42.615 1.00 48.19 268 SER A O 1
#

Radius of gyration: 29.02 Å; Cα contacts (8 Å, |Δi|>4): 238; chains: 1; bounding box: 71×26×94 Å

Secondary structure (DSSP, 8-state):
-HHHHHHHHHHHHH--HHHHHHHHHHHHHHHHHHHHHHHHHH----GGGG-SHHHHHHHHHHHHHHHHHHHHHHHHHHHHHHHHHHHHHHHHHHHHH--HHHHHHHSPS-HHHHHHHHHHHHHHH-SS---HHHHHHHHHHHHHHHHHHHHHHHHHHHHHHHHHHHHHHHHHHHHHHHHHHTTTS-GGGHHHHHHSTTSHHHHHHHHHHHHHHHIIIIIIIIHHHHHHHHHHHHHHHHHHHHHIIIIIHHHHHHHHHHHHHTT-S---

Foldseek 3Di:
DVVVLVVLLVVLVVLLLLVVLVVLLVVLVVVVVVVVVVVVVVDPDDVLLQDDPVLVVLVVVLVVLLVVLSVLLNVLSVLLNVLSVLLSVLLVVCVVVVDLVVSLVPGDDHPLSVLLVVQVVVLVQDLDGDRPVVLVVQLVVSLVSLVVSLVSLVVLLVSLQVLLVVLLVQLVVLLVVLVVVCPPDDPPCSVVQQPPRVHSVSSNVSSNVSNVSSCSSSVPSSVVSSVSSSVSSVVSSVSSVVSCVVRVVVSSSVVSVVCVVVVVPPDD

Sequence (268 aa):
MSDTFESFESTFESISGYKRWRNWFITLSVITFLLFLGLFSSVTITLESLGGASVISIYLVIIVLSVATIYKTYQDAVFLEEETKLASVQVRQLNELNDVPSFLEAADQSIFRSHIGSLFTIFKVHSQIQQDNLVEILQLRLLARNRVAELFASILITLGLIGTILGLILMMSELKVVMNGQSGGGSDNLIASLMGEGGPLSGLDAAFYTTLLGALFGGVILRILTSVISSNISRYTAHLAELTEVYVLPMMRNTAAKLEESGYYKRS

Nearest PDB structures (foldseek):
  5sv0-assembly1_B  TM=5.960E-01  e=3.395E-03  Escherichia coli DH1
  7aal-assembly1_B  TM=3.647E-01  e=4.503E+00  Homo sapiens
  7aan-assembly1_B  TM=4.211E-01  e=7.886E+00  Homo sapiens

pLDDT: mean 83.24, std 12.68, range [47.59, 96.0]

Solvent-accessible surface area (backbone atoms only — not comparable to full-atom values): 14397 Å² total; per-residue (Å²): 116,67,72,60,52,57,53,47,49,56,51,57,68,69,58,45,45,38,58,56,47,49,51,51,51,50,54,50,50,51,51,51,49,52,53,48,53,59,52,49,76,78,43,89,81,48,83,79,57,47,56,61,76,71,49,51,50,52,52,49,52,52,51,51,53,47,52,54,43,51,51,49,53,49,52,54,30,48,51,52,36,52,47,51,54,50,38,52,54,46,53,51,49,37,65,74,61,71,39,68,72,64,33,67,74,72,51,70,96,40,70,58,53,50,51,52,51,51,52,51,57,48,47,77,78,36,69,81,78,82,55,68,69,61,52,51,51,49,47,51,57,56,48,55,65,49,46,57,49,56,50,50,16,52,49,30,33,53,50,6,52,51,36,28,55,51,19,51,52,50,18,56,51,44,45,50,50,55,60,62,69,53,78,77,78,69,79,87,50,51,66,55,55,38,72,33,95,90,11,31,60,44,30,46,56,45,9,52,52,36,28,51,50,14,38,44,46,12,63,47,50,42,47,50,54,47,49,50,48,52,54,42,49,54,50,52,48,50,52,52,50,49,50,39,59,70,57,48,45,52,55,51,42,57,50,32,52,56,36,48,76,68,55,68,64,71,85,125